Protein AF-A0AA39NDH4-F1 (afdb_monomer_lite)

Radius of gyration: 28.14 Å; chains: 1; bounding box: 55×48×100 Å

Structure (mmCIF, N/CA/C/O backbone):
data_AF-A0AA39NDH4-F1
#
_entry.id   AF-A0AA39NDH4-F1
#
loop_
_atom_site.group_PDB
_atom_site.id
_atom_site.type_symbol
_atom_site.label_atom_id
_atom_site.label_alt_id
_atom_site.label_comp_id
_atom_site.label_asym_id
_atom_site.label_entity_id
_atom_site.label_seq_id
_atom_site.pdbx_PDB_ins_code
_atom_site.Cartn_x
_atom_site.Cartn_y
_atom_site.Cartn_z
_atom_site.occupancy
_atom_site.B_iso_or_equiv
_atom_site.auth_seq_id
_atom_site.auth_comp_id
_atom_site.auth_asym_id
_atom_site.auth_atom_id
_atom_site.pdbx_PDB_model_num
ATOM 1 N N . MET A 1 1 ? -6.408 11.425 52.748 1.00 62.94 1 MET A N 1
ATOM 2 C CA . MET A 1 1 ? -7.292 10.245 52.575 1.00 62.94 1 MET A CA 1
ATOM 3 C C . MET A 1 1 ? -8.283 10.405 51.417 1.00 62.94 1 MET A C 1
ATOM 5 O O . MET A 1 1 ? -8.339 9.496 50.607 1.00 62.94 1 MET A O 1
ATOM 9 N N . TYR A 1 2 ? -8.981 11.539 51.251 1.00 78.12 2 TYR A N 1
ATOM 10 C CA . TYR A 1 2 ? -9.880 11.774 50.098 1.00 78.12 2 TYR A CA 1
ATOM 11 C C . TYR A 1 2 ? -9.163 11.814 48.730 1.00 78.12 2 TYR A C 1
ATOM 13 O O . TYR A 1 2 ? -9.626 11.217 47.764 1.00 78.12 2 TYR A O 1
ATOM 21 N N . GLU A 1 3 ? -7.986 12.445 48.656 1.00 81.81 3 GLU A N 1
ATOM 22 C CA . GLU A 1 3 ? -7.221 12.563 47.403 1.00 81.81 3 GLU A CA 1
ATOM 23 C C . GLU A 1 3 ? -6.760 11.219 46.822 1.00 81.81 3 GLU A C 1
ATOM 25 O O . GLU A 1 3 ? -6.758 11.049 45.605 1.00 81.81 3 GLU A O 1
ATOM 30 N N . ASN A 1 4 ? -6.400 10.250 47.671 1.00 81.06 4 ASN A N 1
ATOM 31 C CA . ASN A 1 4 ? -5.980 8.924 47.207 1.00 81.06 4 ASN A CA 1
ATOM 32 C C . ASN A 1 4 ? -7.157 8.150 46.604 1.00 81.06 4 ASN A C 1
ATOM 34 O O . ASN A 1 4 ? -7.006 7.568 45.538 1.00 81.06 4 ASN A O 1
ATOM 38 N N . TRP A 1 5 ? -8.344 8.234 47.210 1.00 79.19 5 TRP A N 1
ATOM 39 C CA . TRP A 1 5 ? -9.553 7.599 46.680 1.00 79.19 5 TRP A CA 1
ATOM 40 C C . TRP A 1 5 ? -9.973 8.172 45.316 1.00 79.19 5 TRP A C 1
ATOM 42 O O . TRP A 1 5 ? -10.345 7.424 44.413 1.00 79.19 5 TRP A O 1
ATOM 52 N N . VAL A 1 6 ? -9.864 9.495 45.128 1.00 85.06 6 VAL A N 1
ATOM 53 C CA . VAL A 1 6 ? -10.132 10.140 43.829 1.00 85.06 6 VAL A CA 1
ATOM 54 C C . VAL A 1 6 ? -9.125 9.681 42.768 1.00 85.06 6 VAL A C 1
ATOM 56 O O . VAL A 1 6 ? -9.526 9.362 41.649 1.00 85.06 6 VAL A O 1
ATOM 59 N N . LYS A 1 7 ? -7.832 9.600 43.115 1.00 86.44 7 LYS A N 1
ATOM 60 C CA . LYS A 1 7 ? -6.778 9.112 42.209 1.00 86.44 7 LYS A CA 1
ATOM 61 C C . LYS A 1 7 ? -6.975 7.642 41.834 1.00 86.44 7 LYS A C 1
ATOM 63 O O . LYS A 1 7 ? -6.879 7.309 40.657 1.00 86.44 7 LYS A O 1
ATOM 68 N N . GLU A 1 8 ? -7.303 6.785 42.797 1.00 84.50 8 GLU A N 1
ATOM 69 C CA . GLU A 1 8 ? -7.584 5.364 42.563 1.00 84.50 8 GLU A CA 1
ATOM 70 C C . GLU A 1 8 ? -8.807 5.168 41.662 1.00 84.50 8 GLU A C 1
ATOM 72 O O . GLU A 1 8 ? -8.734 4.434 40.678 1.00 84.50 8 GLU A O 1
ATOM 77 N N . LYS A 1 9 ? -9.913 5.883 41.916 1.00 87.50 9 LYS A N 1
ATOM 78 C CA . LYS A 1 9 ? -11.090 5.844 41.034 1.00 87.50 9 LYS A CA 1
ATOM 79 C C . LYS A 1 9 ? -10.790 6.337 39.621 1.00 87.50 9 LYS A C 1
ATOM 81 O O . LYS A 1 9 ? -11.281 5.745 38.661 1.00 87.50 9 LYS A O 1
ATOM 86 N N . ALA A 1 10 ? -10.009 7.407 39.479 1.00 85.94 10 ALA A N 1
ATOM 87 C CA . ALA A 1 10 ? -9.609 7.914 38.171 1.00 85.94 10 ALA A CA 1
ATOM 88 C C . ALA A 1 10 ? -8.737 6.896 37.418 1.00 85.94 10 ALA A C 1
ATOM 90 O O . ALA A 1 10 ? -8.979 6.649 36.239 1.00 85.94 10 ALA A O 1
ATOM 91 N N . ALA A 1 11 ? -7.785 6.256 38.103 1.00 87.56 11 ALA A N 1
ATOM 92 C CA . ALA A 1 11 ? -6.933 5.220 37.523 1.00 87.56 11 ALA A CA 1
ATOM 93 C C . ALA A 1 11 ? -7.743 3.998 37.065 1.00 87.56 11 ALA A C 1
ATOM 95 O O . ALA A 1 11 ? -7.580 3.550 35.931 1.00 87.56 11 ALA A O 1
ATOM 96 N N . LEU A 1 12 ? -8.675 3.515 37.897 1.00 88.44 12 LEU A N 1
ATOM 97 C CA . LEU A 1 12 ? -9.587 2.429 37.527 1.00 88.44 12 LEU A CA 1
ATOM 98 C C . LEU A 1 12 ? -10.412 2.791 36.291 1.00 88.44 12 LEU A C 1
ATOM 100 O O . LEU A 1 12 ? -10.512 1.997 35.361 1.00 88.44 12 LEU A O 1
ATOM 104 N N . ARG A 1 13 ? -10.944 4.018 36.230 1.00 86.19 13 ARG A N 1
ATOM 105 C CA . ARG A 1 13 ? -11.738 4.464 35.082 1.00 86.19 13 ARG A CA 1
ATOM 106 C C . ARG A 1 13 ? -10.919 4.550 33.796 1.00 86.19 13 ARG A C 1
ATOM 108 O O . ARG A 1 13 ? -11.420 4.206 32.729 1.00 86.19 13 ARG A O 1
ATOM 115 N N . VAL A 1 14 ? -9.675 5.016 33.882 1.00 87.12 14 VAL A N 1
ATOM 116 C CA . VAL A 1 14 ? -8.750 5.042 32.740 1.00 87.12 14 VAL A CA 1
ATOM 117 C C . VAL A 1 14 ? -8.465 3.623 32.252 1.00 87.12 14 VAL A C 1
ATOM 119 O O . VAL A 1 14 ? -8.514 3.387 31.046 1.00 87.12 14 VAL A O 1
ATOM 122 N N . GLN A 1 15 ? -8.244 2.680 33.171 1.00 88.44 15 GLN A N 1
ATOM 123 C CA . GLN A 1 15 ? -8.014 1.281 32.824 1.00 88.44 15 GLN A CA 1
ATOM 124 C C . GLN A 1 15 ? -9.243 0.652 32.153 1.00 88.44 15 GLN A C 1
ATOM 126 O O . GLN A 1 15 ? -9.113 0.086 31.075 1.00 88.44 15 GLN A O 1
ATOM 131 N N . GLU A 1 16 ? -10.446 0.839 32.703 1.00 88.50 16 GLU A N 1
ATOM 132 C CA . GLU A 1 16 ? -11.694 0.348 32.094 1.00 88.50 16 GLU A CA 1
ATOM 133 C C . GLU A 1 16 ? -11.890 0.864 30.661 1.00 88.50 16 GLU A C 1
ATOM 135 O O . GLU A 1 16 ? -12.309 0.125 29.764 1.00 88.50 16 GLU A O 1
ATOM 140 N N . LEU A 1 17 ? -11.603 2.150 30.431 1.00 86.75 17 LEU A N 1
ATOM 141 C CA . LEU A 1 17 ? -11.703 2.757 29.106 1.00 86.75 17 LEU A CA 1
ATOM 142 C C . LEU A 1 17 ? -10.658 2.185 28.146 1.00 86.75 17 LEU A C 1
ATOM 144 O O . LEU A 1 17 ? -10.975 1.971 26.975 1.00 86.75 17 LEU A O 1
ATOM 148 N N . LYS A 1 18 ? -9.441 1.927 28.633 1.00 88.00 18 LYS A N 1
ATOM 149 C CA . LYS A 1 18 ? -8.373 1.305 27.851 1.00 88.00 18 LYS A CA 1
ATOM 150 C C . LYS A 1 18 ? -8.746 -0.124 27.456 1.00 88.00 18 LYS A C 1
ATOM 152 O O . LYS A 1 18 ? -8.768 -0.420 26.267 1.00 88.00 18 LYS A O 1
ATOM 157 N N . ASP A 1 19 ? -9.171 -0.945 28.411 1.00 89.81 19 ASP A N 1
ATOM 158 C CA . ASP A 1 19 ? -9.598 -2.326 28.165 1.00 89.81 19 ASP A CA 1
ATOM 159 C C . ASP A 1 19 ? -10.765 -2.382 27.164 1.00 89.81 19 ASP A C 1
ATOM 161 O O . ASP A 1 19 ? -10.824 -3.244 26.287 1.00 89.81 19 ASP A O 1
ATOM 165 N N . THR A 1 20 ? -11.706 -1.436 27.266 1.00 90.12 20 THR A N 1
ATOM 166 C CA . THR A 1 20 ? -12.840 -1.337 26.334 1.00 90.12 20 THR A CA 1
ATOM 167 C C . THR A 1 20 ? -12.378 -0.992 24.917 1.00 90.12 20 THR A C 1
ATOM 169 O O . THR A 1 20 ? -12.907 -1.540 23.948 1.00 90.12 20 THR A O 1
ATOM 172 N N . ARG A 1 21 ? -11.390 -0.101 24.776 1.00 89.88 21 ARG A N 1
ATOM 173 C CA . ARG A 1 21 ? -10.802 0.257 23.476 1.00 89.88 21 ARG A CA 1
ATOM 174 C C . ARG A 1 21 ? -10.034 -0.905 22.862 1.00 89.88 21 ARG A C 1
ATOM 176 O O . ARG A 1 21 ? -10.229 -1.175 21.684 1.00 89.88 21 ARG A O 1
ATOM 183 N N . GLU A 1 22 ? -9.232 -1.614 23.651 1.00 91.44 22 GLU A N 1
ATOM 184 C CA . GLU A 1 22 ? -8.475 -2.783 23.188 1.00 91.44 22 GLU A CA 1
ATOM 185 C C . GLU A 1 22 ? -9.416 -3.887 22.692 1.00 91.44 22 GLU A C 1
ATOM 187 O O . GLU A 1 22 ? -9.301 -4.330 21.552 1.00 91.44 22 GLU A O 1
ATOM 192 N N . LYS A 1 23 ? -10.447 -4.237 23.474 1.00 93.69 23 LYS A N 1
ATOM 193 C CA . LYS A 1 23 ? -11.462 -5.221 23.055 1.00 93.69 23 LYS A CA 1
ATOM 194 C C . LYS A 1 23 ? -12.173 -4.812 21.768 1.00 93.69 23 LYS A C 1
ATOM 196 O O . LYS A 1 23 ? -12.429 -5.651 20.904 1.00 93.69 23 LYS A O 1
ATOM 201 N N . ARG A 1 24 ? -12.508 -3.525 21.632 1.00 94.69 24 ARG A N 1
ATOM 202 C CA . ARG A 1 24 ? -13.127 -2.995 20.413 1.00 94.69 24 ARG A CA 1
ATOM 203 C C . ARG A 1 24 ? -12.180 -3.111 19.222 1.00 94.69 24 ARG A C 1
ATOM 205 O O . ARG A 1 24 ? -12.612 -3.581 18.173 1.00 94.69 24 ARG A O 1
ATOM 212 N N . ARG A 1 25 ? -10.926 -2.683 19.375 1.00 95.12 25 ARG A N 1
ATOM 213 C CA . ARG A 1 25 ? -9.884 -2.769 18.344 1.00 95.12 25 ARG A CA 1
ATOM 214 C C . ARG A 1 25 ? -9.745 -4.205 17.855 1.00 95.12 25 ARG A C 1
ATOM 216 O O . ARG A 1 25 ? -9.872 -4.435 16.659 1.00 95.12 25 ARG A O 1
ATOM 223 N N . ASP A 1 26 ? -9.583 -5.157 18.766 1.00 95.19 26 ASP A N 1
ATOM 224 C CA . ASP A 1 26 ? -9.369 -6.565 18.422 1.00 95.19 26 ASP A CA 1
ATOM 225 C C . ASP A 1 26 ? -10.582 -7.164 17.696 1.00 95.19 26 ASP A C 1
ATOM 227 O O . ASP A 1 26 ? -10.436 -7.897 16.717 1.00 95.19 26 ASP A O 1
ATOM 231 N N . ALA A 1 27 ? -11.797 -6.794 18.113 1.00 96.31 27 ALA A N 1
ATOM 232 C CA . ALA A 1 27 ? -13.019 -7.200 17.426 1.00 96.31 27 ALA A CA 1
ATOM 233 C C . ALA A 1 27 ? -13.116 -6.615 16.005 1.00 96.31 27 ALA A C 1
ATOM 235 O O . ALA A 1 27 ? -13.556 -7.309 15.087 1.00 96.31 27 ALA A O 1
ATOM 236 N N . ILE A 1 28 ? -12.702 -5.357 15.810 1.00 97.31 28 ILE A N 1
ATOM 237 C CA . ILE A 1 28 ? -12.661 -4.721 14.486 1.00 97.31 28 ILE A CA 1
ATOM 238 C C . ILE A 1 28 ? -11.601 -5.385 13.603 1.00 97.31 28 ILE A C 1
ATOM 240 O O . ILE A 1 28 ? -11.912 -5.704 12.456 1.00 97.31 28 ILE A O 1
ATOM 244 N N . ILE A 1 29 ? -10.390 -5.616 14.127 1.00 96.88 29 ILE A N 1
ATOM 245 C CA . ILE A 1 29 ? -9.304 -6.300 13.409 1.00 96.88 29 ILE A CA 1
ATOM 246 C C . ILE A 1 29 ? -9.822 -7.634 12.891 1.00 96.88 29 ILE A C 1
ATOM 248 O O . ILE A 1 29 ? -9.857 -7.829 11.683 1.00 96.88 29 ILE A O 1
ATOM 252 N N . LYS A 1 30 ? -10.367 -8.482 13.769 1.00 97.12 30 LYS A N 1
ATOM 253 C CA . LYS A 1 30 ? -10.901 -9.788 13.374 1.00 97.12 30 LYS A CA 1
ATOM 254 C C . LYS A 1 30 ? -11.930 -9.692 12.242 1.00 97.12 30 LYS A C 1
ATOM 256 O O . LYS A 1 30 ? -11.854 -10.436 11.273 1.00 97.12 30 LYS A O 1
ATOM 261 N N . LYS A 1 31 ? -12.875 -8.748 12.326 1.00 97.75 31 LYS A N 1
ATOM 262 C CA . LYS A 1 31 ? -13.887 -8.550 11.273 1.00 97.75 31 LYS A CA 1
ATOM 263 C C . LYS A 1 31 ? -13.278 -8.101 9.939 1.00 97.75 31 LYS A C 1
ATOM 265 O O . LYS A 1 31 ? -13.815 -8.452 8.895 1.00 97.75 31 LYS A O 1
ATOM 270 N N . LEU A 1 32 ? -12.215 -7.299 9.957 1.00 97.56 32 LEU A N 1
ATOM 271 C CA . LEU A 1 32 ? -11.510 -6.863 8.748 1.00 97.56 32 LEU A CA 1
ATOM 272 C C . LEU A 1 32 ? -10.610 -7.970 8.179 1.00 97.56 32 LEU A C 1
ATOM 274 O O . LEU A 1 32 ? -10.523 -8.113 6.962 1.00 97.56 32 LEU A O 1
ATOM 278 N N . GLU A 1 33 ? -10.002 -8.793 9.030 1.00 96.69 33 GLU A N 1
ATOM 279 C CA . GLU A 1 33 ? -9.264 -9.990 8.620 1.00 96.69 33 GLU A CA 1
ATOM 280 C C . GLU A 1 33 ? -10.192 -11.023 7.964 1.00 96.69 33 GLU A C 1
ATOM 282 O O . GLU A 1 33 ? -9.872 -11.553 6.901 1.00 96.69 33 GLU A O 1
ATOM 287 N N . ASP A 1 34 ? -11.387 -11.242 8.520 1.00 97.31 34 ASP A N 1
ATOM 288 C CA . ASP A 1 34 ? -12.419 -12.092 7.909 1.00 97.31 34 ASP A CA 1
ATOM 289 C C . ASP A 1 34 ? -12.837 -11.585 6.508 1.00 97.31 34 ASP A C 1
ATOM 291 O O . ASP A 1 34 ? -13.332 -12.351 5.681 1.00 97.31 34 ASP A O 1
ATOM 295 N N . LEU A 1 35 ? -12.634 -10.291 6.226 1.00 96.69 35 LEU A N 1
ATOM 296 C CA . LEU A 1 35 ? -12.876 -9.658 4.925 1.00 96.69 35 LEU A CA 1
ATOM 297 C C . LEU A 1 35 ? -11.634 -9.617 4.013 1.00 96.69 35 LEU A C 1
ATOM 299 O O . LEU A 1 35 ? -11.749 -9.166 2.874 1.00 96.69 35 LEU A O 1
ATOM 303 N N . GLY A 1 36 ? -10.471 -10.088 4.473 1.00 96.19 36 GLY A N 1
ATOM 304 C CA . GLY A 1 36 ? -9.241 -10.147 3.677 1.00 96.19 36 GLY A CA 1
ATOM 305 C C . GLY A 1 36 ? -8.347 -8.901 3.747 1.00 96.19 36 GLY A C 1
ATOM 306 O O . GLY A 1 36 ? -7.583 -8.669 2.811 1.00 96.19 36 GLY A O 1
ATOM 307 N N . TYR A 1 37 ? -8.448 -8.084 4.804 1.00 96.25 37 TYR A N 1
ATOM 308 C CA . TYR A 1 37 ? -7.666 -6.844 4.968 1.00 96.25 37 TYR A CA 1
ATOM 309 C C . TYR A 1 37 ? -6.453 -6.951 5.912 1.00 96.25 37 TYR A C 1
ATOM 311 O O . TYR A 1 37 ? -5.925 -5.943 6.381 1.00 96.25 37 TYR A O 1
ATOM 319 N N . GLN A 1 38 ? -5.982 -8.167 6.194 1.00 94.38 38 GLN A N 1
ATOM 320 C CA . GLN A 1 38 ? -4.822 -8.458 7.048 1.00 94.38 38 GLN A CA 1
ATOM 321 C C . GLN A 1 38 ? -3.595 -7.629 6.635 1.00 94.38 38 GLN A C 1
ATOM 323 O O . GLN A 1 38 ? -2.908 -7.040 7.471 1.00 94.38 38 GLN A O 1
ATOM 328 N N . HIS A 1 39 ? -3.320 -7.585 5.329 1.00 91.75 39 HIS A N 1
ATOM 329 C CA . HIS A 1 39 ? -2.149 -6.908 4.787 1.00 91.75 39 HIS A CA 1
ATOM 330 C C . HIS A 1 39 ? -2.254 -5.385 4.952 1.00 91.75 39 HIS A C 1
ATOM 332 O O . HIS A 1 39 ? -1.289 -4.739 5.354 1.00 91.75 39 HIS A O 1
ATOM 338 N N . GLU A 1 40 ? -3.429 -4.804 4.700 1.00 94.31 40 GLU A N 1
ATOM 339 C CA . GLU A 1 40 ? -3.675 -3.375 4.897 1.00 94.31 40 GLU A CA 1
ATOM 340 C C . GLU A 1 40 ? -3.537 -2.971 6.369 1.00 94.31 40 GLU A C 1
ATOM 342 O O . GLU A 1 40 ? -2.877 -1.974 6.659 1.00 94.31 40 GLU A O 1
ATOM 347 N N . ILE A 1 41 ? -4.060 -3.776 7.301 1.00 94.50 41 ILE A N 1
ATOM 348 C CA . ILE A 1 41 ? -3.907 -3.547 8.749 1.00 94.50 41 ILE A CA 1
ATOM 349 C C . ILE A 1 41 ? -2.425 -3.561 9.136 1.00 94.50 41 ILE A C 1
ATOM 351 O O . ILE A 1 41 ? -1.939 -2.632 9.784 1.00 94.50 41 ILE A O 1
ATOM 355 N N . SER A 1 42 ? -1.680 -4.580 8.690 1.00 92.31 42 SER A N 1
ATOM 356 C CA . SER A 1 42 ? -0.240 -4.669 8.946 1.00 92.31 42 SER A CA 1
ATOM 357 C C . SER A 1 42 ? 0.531 -3.489 8.349 1.00 92.31 42 SER A C 1
ATOM 359 O O . SER A 1 42 ? 1.539 -3.075 8.919 1.00 92.31 42 SER A O 1
ATOM 361 N N . ARG A 1 43 ? 0.089 -2.963 7.201 1.00 89.69 43 ARG A N 1
ATOM 362 C CA . ARG A 1 43 ? 0.735 -1.847 6.502 1.00 89.69 43 ARG A CA 1
ATOM 363 C C . ARG A 1 43 ? 0.482 -0.504 7.179 1.00 89.69 43 ARG A C 1
ATOM 365 O O . ARG A 1 43 ? 1.403 0.307 7.232 1.00 89.69 43 ARG A O 1
ATOM 372 N N . ILE A 1 44 ? -0.739 -0.269 7.660 1.00 93.19 44 ILE A N 1
ATOM 373 C CA . ILE A 1 44 ? -1.104 0.932 8.428 1.00 93.19 44 ILE A CA 1
ATOM 374 C C . ILE A 1 44 ? -0.313 0.972 9.738 1.00 93.19 44 ILE A C 1
ATOM 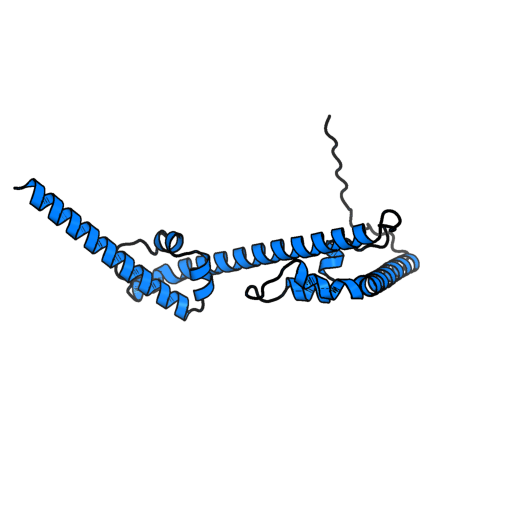376 O O . ILE A 1 44 ? 0.153 2.032 10.148 1.00 93.19 44 ILE A O 1
ATOM 380 N N . GLY A 1 45 ? -0.114 -0.192 10.357 1.00 92.69 45 GLY A N 1
ATOM 381 C CA . GLY A 1 45 ? 0.563 -0.309 11.640 1.00 92.69 45 GLY A CA 1
ATOM 382 C C . GLY A 1 45 ? -0.385 -0.064 12.812 1.00 92.69 45 GLY A C 1
ATOM 383 O O . GLY A 1 45 ? -1.395 0.633 12.704 1.00 92.69 45 GLY A O 1
ATOM 384 N N . VAL A 1 46 ? -0.045 -0.671 13.949 1.00 89.69 46 VAL A N 1
ATOM 385 C CA . VAL A 1 46 ? -0.913 -0.724 15.134 1.00 89.69 46 VAL A CA 1
ATOM 386 C C . VAL A 1 46 ? -1.230 0.678 15.662 1.00 89.69 46 VAL A C 1
ATOM 388 O O . VAL A 1 46 ? -2.398 0.986 15.873 1.00 89.69 46 VAL A O 1
ATOM 391 N N . ASP A 1 47 ? -0.228 1.553 15.772 1.00 90.06 47 ASP A N 1
ATOM 392 C CA . ASP A 1 47 ? -0.390 2.896 16.350 1.00 90.06 47 ASP A CA 1
ATOM 393 C C . ASP A 1 47 ? -1.390 3.765 15.566 1.00 90.06 47 ASP A C 1
ATOM 395 O O . ASP A 1 47 ? -2.270 4.404 16.143 1.00 90.06 47 ASP A O 1
ATOM 399 N N . ILE A 1 48 ? -1.293 3.769 14.231 1.00 93.62 48 ILE A N 1
ATOM 400 C CA . ILE A 1 48 ? -2.194 4.552 13.369 1.00 93.62 48 ILE A CA 1
ATOM 401 C C . ILE A 1 48 ? -3.595 3.934 13.376 1.00 93.62 48 ILE A C 1
ATOM 403 O O . ILE A 1 48 ? -4.597 4.653 13.391 1.00 93.62 48 ILE A O 1
ATOM 407 N N . PHE A 1 49 ? -3.674 2.602 13.386 1.00 94.75 49 PHE A N 1
ATOM 408 C CA . PHE A 1 49 ? -4.943 1.888 13.418 1.00 94.75 49 PHE A CA 1
ATOM 409 C C . PHE A 1 49 ? -5.729 2.142 14.704 1.00 94.75 49 PHE A C 1
ATOM 411 O O . PHE A 1 49 ? -6.936 2.387 14.658 1.00 94.75 49 PHE A O 1
ATOM 418 N N . GLU A 1 50 ? -5.046 2.137 15.845 1.00 92.88 50 GLU A N 1
ATOM 419 C CA . GLU A 1 50 ? -5.639 2.418 17.150 1.00 92.88 50 GLU A CA 1
ATOM 420 C C . GLU A 1 50 ? -6.206 3.827 17.255 1.00 92.88 50 GLU A C 1
ATOM 422 O O . GLU A 1 50 ? -7.268 4.015 17.849 1.00 92.88 50 GLU A O 1
ATOM 427 N N . GLU A 1 51 ? -5.546 4.803 16.636 1.00 93.56 51 GLU A N 1
ATOM 428 C CA . GLU A 1 51 ? -5.956 6.204 16.686 1.00 93.56 51 GLU A CA 1
ATOM 429 C C . GLU A 1 51 ? -7.098 6.568 15.724 1.00 93.56 51 GLU A C 1
ATOM 431 O O . GLU A 1 51 ? -7.647 7.679 15.810 1.00 93.56 51 GLU A O 1
ATOM 436 N N . HIS A 1 52 ? -7.519 5.641 14.857 1.00 95.12 52 HIS A N 1
ATOM 437 C CA . HIS A 1 52 ? -8.637 5.853 13.941 1.00 95.12 52 HIS A CA 1
ATOM 438 C C . HIS A 1 52 ? -9.938 6.149 14.709 1.00 95.12 52 HIS A C 1
ATOM 440 O O . HIS A 1 52 ? -10.296 5.465 15.673 1.00 95.12 52 HIS A O 1
ATOM 446 N N . GLU A 1 53 ? -10.704 7.153 14.269 1.00 94.31 53 GLU A N 1
ATOM 447 C CA . GLU A 1 53 ? -11.855 7.686 15.016 1.00 94.31 53 GLU A CA 1
ATOM 448 C C . GLU A 1 53 ? -12.961 6.664 15.295 1.00 94.31 53 GLU A C 1
ATOM 450 O O . GLU A 1 53 ? -13.661 6.756 16.305 1.00 94.31 53 GLU A O 1
ATOM 455 N N . LEU A 1 54 ? -13.129 5.678 14.415 1.00 94.06 54 LEU A N 1
ATOM 456 C CA . LEU A 1 54 ? -14.085 4.580 14.591 1.00 94.06 54 LEU A CA 1
ATOM 457 C C . LEU A 1 54 ? -13.576 3.458 15.513 1.00 94.06 54 LEU A C 1
ATOM 459 O O . LEU A 1 54 ? -14.389 2.709 16.078 1.00 94.06 54 LEU A O 1
ATOM 463 N N . VAL A 1 55 ? -12.254 3.362 15.679 1.00 94.06 55 VAL A N 1
ATOM 464 C CA . VAL A 1 55 ? -11.556 2.328 16.454 1.00 94.06 55 VAL A CA 1
ATOM 465 C C . VAL A 1 55 ? -11.363 2.779 17.901 1.00 94.06 55 VAL A C 1
ATOM 467 O O . VAL A 1 55 ? -11.752 2.050 18.807 1.00 94.06 55 VAL A O 1
ATOM 470 N N . LYS A 1 56 ? -10.910 4.015 18.152 1.00 92.44 56 LYS A N 1
ATOM 471 C CA . LYS A 1 56 ? -10.645 4.523 19.518 1.00 92.44 56 LYS A CA 1
ATOM 472 C C . LYS A 1 56 ? -11.872 4.823 20.384 1.00 92.44 56 LYS A C 1
ATOM 474 O O . LYS A 1 56 ? -11.737 5.252 21.539 1.00 92.44 56 LYS A O 1
ATOM 479 N N . ARG A 1 57 ? -13.089 4.648 19.856 1.00 89.62 57 ARG A N 1
ATOM 480 C CA . ARG A 1 57 ? -14.333 4.889 20.610 1.00 89.62 57 ARG A CA 1
ATOM 481 C C . ARG A 1 57 ? -14.433 3.896 21.775 1.00 89.62 57 ARG A C 1
ATOM 483 O O . ARG A 1 57 ? -14.416 2.695 21.531 1.00 89.62 57 ARG A O 1
ATOM 490 N N . PRO A 1 58 ? -14.586 4.352 23.031 1.00 84.38 58 PRO A N 1
ATOM 491 C CA . PRO A 1 58 ? -14.697 3.465 24.188 1.00 84.38 58 PRO A CA 1
ATOM 492 C C . PRO A 1 58 ? -16.120 2.891 24.295 1.00 84.38 58 PRO A C 1
ATOM 494 O O . PRO A 1 58 ? -16.893 3.261 25.175 1.00 84.38 58 PRO A O 1
ATOM 497 N N . ALA A 1 59 ? -16.488 2.027 23.351 1.00 88.00 59 ALA A N 1
ATOM 498 C CA . ALA A 1 59 ? -17.777 1.347 23.308 1.00 88.00 59 ALA A CA 1
ATOM 499 C C . ALA A 1 59 ? -17.629 -0.047 22.695 1.00 88.00 59 ALA A C 1
ATOM 501 O O . ALA A 1 59 ? -16.894 -0.236 21.723 1.00 88.00 59 ALA A O 1
ATOM 502 N N . GLU A 1 60 ? -18.376 -1.011 23.218 1.00 90.00 60 GLU A N 1
ATOM 503 C CA . GLU A 1 60 ? -18.371 -2.374 22.696 1.00 90.00 60 GLU A CA 1
ATOM 504 C C . GLU A 1 60 ? -18.778 -2.424 21.211 1.00 90.00 60 GLU A C 1
ATOM 506 O O . GLU A 1 60 ? -19.623 -1.654 20.727 1.00 90.00 60 GLU A O 1
ATOM 511 N N . LEU A 1 61 ? -18.140 -3.324 20.461 1.00 94.62 61 LEU A N 1
ATOM 512 C CA . LEU A 1 61 ? -18.508 -3.596 19.079 1.00 94.62 61 LEU A CA 1
ATOM 513 C C . LEU A 1 61 ? -19.631 -4.640 19.053 1.00 94.62 61 LEU A C 1
ATOM 515 O O . LEU A 1 61 ? -19.401 -5.816 19.305 1.00 94.62 61 LEU A O 1
ATOM 519 N N . THR A 1 62 ? -20.842 -4.203 18.725 1.00 94.88 62 THR A N 1
ATOM 520 C CA . THR A 1 62 ? -22.012 -5.064 18.517 1.00 94.88 62 THR A CA 1
ATOM 521 C C . THR A 1 62 ? -22.253 -5.228 17.020 1.00 94.88 62 THR A C 1
ATOM 523 O O . THR A 1 62 ? -21.782 -4.410 16.231 1.00 94.88 62 THR A O 1
ATOM 526 N N . ASP A 1 63 ? -23.039 -6.217 16.591 1.00 94.62 63 ASP A N 1
ATOM 527 C CA . ASP A 1 63 ? -23.328 -6.398 15.157 1.00 94.62 63 ASP A CA 1
ATOM 528 C C . ASP A 1 63 ? -24.002 -5.170 14.525 1.00 94.62 63 ASP A C 1
ATOM 530 O O . ASP A 1 63 ? -23.721 -4.803 13.379 1.00 94.62 63 ASP A O 1
ATOM 534 N N . ARG A 1 64 ? -24.842 -4.467 15.297 1.00 95.00 64 ARG A N 1
ATOM 535 C CA . ARG A 1 64 ? -25.451 -3.204 14.868 1.00 95.00 64 ARG A CA 1
ATOM 536 C C . ARG A 1 64 ? -24.408 -2.096 14.726 1.00 95.00 64 ARG A C 1
ATOM 538 O O . ARG A 1 64 ? -24.414 -1.395 13.718 1.00 95.00 64 ARG A O 1
ATOM 545 N N . SER A 1 65 ? -23.526 -1.915 15.715 1.00 94.38 65 SER A N 1
ATOM 546 C CA . SER A 1 65 ? -22.511 -0.855 15.642 1.00 94.38 65 SER A CA 1
ATOM 547 C C . SER A 1 65 ? -21.442 -1.157 14.593 1.00 94.38 65 SER A C 1
ATOM 549 O O . SER A 1 65 ? -20.996 -0.232 13.921 1.00 94.38 65 SER A O 1
ATOM 551 N N . TRP A 1 66 ? -21.116 -2.433 14.371 1.00 96.81 66 TRP A N 1
ATOM 552 C CA . TRP A 1 66 ? -20.302 -2.898 13.250 1.00 96.81 66 TRP A CA 1
ATOM 553 C C . TRP A 1 66 ? -20.934 -2.531 11.907 1.00 96.81 66 TRP A C 1
ATOM 555 O O . TRP A 1 66 ? -20.277 -1.911 11.077 1.00 96.81 66 TRP A O 1
ATOM 565 N N . SER A 1 67 ? -22.219 -2.838 11.709 1.00 96.50 67 SER A N 1
ATOM 566 C CA . SER A 1 67 ? -22.922 -2.539 10.452 1.00 96.50 67 SER A CA 1
ATOM 567 C C . SER A 1 67 ? -22.882 -1.050 10.093 1.00 96.50 67 SER A C 1
ATOM 569 O O . SER A 1 67 ? -22.750 -0.711 8.921 1.00 96.50 67 SER A O 1
ATOM 571 N N . ASN A 1 68 ? -22.920 -0.169 11.097 1.00 95.94 68 ASN A N 1
ATOM 572 C CA . ASN A 1 68 ? -22.854 1.280 10.897 1.00 95.94 68 ASN A CA 1
ATOM 573 C C . ASN A 1 68 ? -21.459 1.784 10.493 1.00 95.94 68 ASN A C 1
ATOM 575 O O . ASN A 1 68 ? -21.369 2.761 9.761 1.00 95.94 68 ASN A O 1
ATOM 579 N N . ILE A 1 69 ? -20.383 1.163 10.989 1.00 96.12 69 ILE A N 1
ATOM 580 C CA . ILE A 1 69 ? -19.001 1.629 10.755 1.00 96.12 69 ILE A CA 1
ATOM 581 C C . ILE A 1 69 ? -18.284 0.861 9.639 1.00 96.12 69 ILE A C 1
ATOM 583 O O . ILE A 1 69 ? -17.245 1.302 9.154 1.00 96.12 69 ILE A O 1
ATOM 587 N N . ARG A 1 70 ? -18.813 -0.305 9.241 1.00 96.62 70 ARG A N 1
ATOM 588 C CA . ARG A 1 70 ? -18.175 -1.219 8.287 1.00 96.62 70 ARG A CA 1
ATOM 589 C C . ARG A 1 70 ? -17.834 -0.534 6.968 1.00 96.62 70 ARG A C 1
ATOM 591 O O . ARG A 1 70 ? -16.747 -0.758 6.457 1.00 96.62 70 ARG A O 1
ATOM 598 N N . GLY A 1 71 ? -18.754 0.259 6.416 1.00 97.62 71 GLY A N 1
ATOM 599 C CA . GLY A 1 71 ? -18.556 0.908 5.115 1.00 97.62 71 GLY A CA 1
ATOM 600 C C . GLY A 1 71 ? -17.343 1.838 5.107 1.00 97.62 71 GLY A C 1
ATOM 601 O O . GLY A 1 71 ? -16.496 1.726 4.230 1.00 97.62 71 GLY A O 1
ATOM 602 N N . GLU A 1 72 ? -17.227 2.683 6.129 1.00 97.44 72 GLU A N 1
ATOM 603 C CA . GLU A 1 72 ? -16.125 3.638 6.275 1.00 97.44 72 GLU A CA 1
ATOM 604 C C . GLU A 1 72 ? -14.785 2.929 6.515 1.00 97.44 72 GLU A C 1
ATOM 606 O O . GLU A 1 72 ? -13.792 3.254 5.871 1.00 97.44 72 GLU A O 1
ATOM 611 N N . LEU A 1 73 ? -14.756 1.893 7.363 1.00 97.06 73 LEU A N 1
ATOM 612 C CA . LEU A 1 73 ? -13.533 1.111 7.578 1.00 97.06 73 LEU A CA 1
ATOM 613 C C . LEU A 1 73 ? -13.091 0.363 6.316 1.00 97.06 73 LEU A C 1
ATOM 615 O O . LEU A 1 73 ? -11.905 0.343 6.008 1.00 97.06 73 LEU A O 1
ATOM 619 N N . VAL A 1 74 ? -14.026 -0.233 5.571 1.00 97.81 74 VAL A N 1
ATOM 620 C CA . VAL A 1 74 ? -13.721 -0.904 4.298 1.00 97.81 74 VAL A CA 1
ATOM 621 C C . VAL A 1 74 ? -13.199 0.096 3.269 1.00 97.81 74 VAL A C 1
ATOM 623 O O . VAL A 1 74 ? -12.206 -0.186 2.605 1.00 97.81 74 VAL A O 1
ATOM 626 N N . GLN A 1 75 ? -13.815 1.276 3.167 1.00 97.44 75 GLN A N 1
ATOM 627 C CA . GLN A 1 75 ? -13.327 2.341 2.296 1.00 97.44 75 GLN A CA 1
ATOM 628 C C . GLN A 1 75 ? -11.889 2.732 2.657 1.00 97.44 75 GLN A C 1
ATOM 630 O O . GLN A 1 75 ? -11.031 2.779 1.779 1.00 97.44 75 GLN A O 1
ATOM 635 N N . TRP A 1 76 ? -11.606 2.931 3.943 1.00 96.56 76 TRP A N 1
ATOM 636 C CA . TRP A 1 76 ? -10.265 3.267 4.408 1.00 96.56 76 TRP A CA 1
ATOM 637 C C . TRP A 1 76 ? -9.229 2.169 4.093 1.00 96.56 76 TRP A C 1
ATOM 639 O O . TRP A 1 76 ? -8.097 2.466 3.691 1.00 96.56 76 TRP A O 1
ATOM 649 N N . MET A 1 77 ? -9.610 0.889 4.196 1.00 96.88 77 MET A N 1
ATOM 650 C CA . MET A 1 77 ? -8.744 -0.219 3.776 1.00 96.88 77 MET A CA 1
ATOM 651 C C . MET A 1 77 ? -8.482 -0.202 2.263 1.00 96.88 77 MET A C 1
ATOM 653 O O . MET A 1 77 ? -7.343 -0.383 1.832 1.00 96.88 77 MET A O 1
ATOM 657 N N . GLU A 1 78 ? -9.497 0.052 1.434 1.00 96.50 78 GLU A N 1
ATOM 658 C CA . GLU A 1 78 ? -9.321 0.139 -0.022 1.00 96.50 78 GLU A CA 1
ATOM 659 C C . GLU A 1 78 ? -8.456 1.335 -0.438 1.00 96.50 78 GLU A C 1
ATOM 661 O O . GLU A 1 78 ? -7.607 1.202 -1.322 1.00 96.50 78 GLU A O 1
ATOM 666 N N . GLU A 1 79 ? -8.601 2.481 0.226 1.00 94.56 79 GLU A N 1
ATOM 667 C CA . GLU A 1 79 ? -7.739 3.651 0.026 1.00 94.56 79 GLU A CA 1
ATOM 668 C C . GLU A 1 79 ? -6.280 3.326 0.373 1.00 94.56 79 GLU A C 1
ATOM 670 O O . GLU A 1 79 ? -5.366 3.613 -0.407 1.00 94.56 79 GLU A O 1
ATOM 675 N N . THR A 1 80 ? -6.056 2.635 1.494 1.00 92.94 80 THR A N 1
ATOM 676 C CA . THR A 1 80 ? -4.732 2.138 1.900 1.00 92.94 80 THR A CA 1
ATOM 677 C C . THR A 1 80 ? -4.147 1.188 0.851 1.00 92.94 80 THR A C 1
ATOM 679 O O . THR A 1 80 ? -2.976 1.309 0.463 1.00 92.94 80 THR A O 1
ATOM 682 N N . ARG A 1 81 ? -4.961 0.261 0.337 1.00 92.00 81 ARG A N 1
ATOM 683 C CA . ARG A 1 81 ? -4.568 -0.691 -0.706 1.00 92.00 81 ARG A CA 1
ATOM 684 C C . ARG A 1 81 ? -4.226 0.013 -2.020 1.00 92.00 81 ARG A C 1
ATOM 686 O O . ARG A 1 81 ? -3.247 -0.350 -2.675 1.00 92.00 81 ARG A O 1
ATOM 693 N N . ALA A 1 82 ? -5.015 1.004 -2.425 1.00 90.62 82 ALA A N 1
ATOM 694 C CA . ALA A 1 82 ? -4.786 1.792 -3.634 1.00 90.62 82 ALA A CA 1
ATOM 695 C C . ALA A 1 82 ? -3.509 2.637 -3.524 1.00 90.62 82 ALA A C 1
ATOM 697 O O . ALA A 1 82 ? -2.668 2.592 -4.421 1.00 90.62 82 ALA A O 1
ATOM 698 N N . SER A 1 83 ? -3.321 3.326 -2.395 1.00 90.44 83 SER A N 1
ATOM 699 C CA . SER A 1 83 ? -2.110 4.097 -2.097 1.00 90.44 83 SER A CA 1
ATOM 700 C C . SER A 1 83 ? -0.860 3.214 -2.132 1.00 90.44 83 SER A C 1
ATOM 702 O O . SER A 1 83 ? 0.126 3.543 -2.792 1.00 90.44 83 SER A O 1
ATOM 704 N N . THR A 1 84 ? -0.930 2.027 -1.522 1.00 88.44 84 THR A N 1
ATOM 705 C CA . THR A 1 84 ? 0.170 1.053 -1.553 1.00 88.44 84 THR A CA 1
ATOM 706 C C . THR A 1 84 ? 0.482 0.604 -2.978 1.00 88.44 84 THR A C 1
ATOM 708 O O . THR A 1 84 ? 1.644 0.615 -3.375 1.00 88.44 84 THR A O 1
ATOM 711 N N . ARG A 1 85 ? -0.537 0.263 -3.781 1.00 88.50 85 ARG A N 1
ATOM 712 C CA . ARG A 1 85 ? -0.351 -0.105 -5.195 1.00 88.50 85 ARG A CA 1
ATOM 713 C C . ARG A 1 85 ? 0.319 1.016 -5.992 1.00 88.50 85 ARG A C 1
ATOM 715 O O . ARG A 1 85 ? 1.278 0.749 -6.711 1.00 88.50 85 ARG A O 1
ATOM 722 N N . ALA A 1 86 ? -0.133 2.257 -5.828 1.00 90.31 86 ALA A N 1
ATOM 723 C CA . ALA A 1 86 ? 0.451 3.412 -6.504 1.00 90.31 86 ALA A CA 1
ATOM 724 C C . ALA A 1 86 ? 1.916 3.639 -6.098 1.00 90.31 86 ALA A C 1
ATOM 726 O O . ALA A 1 86 ? 2.771 3.841 -6.959 1.00 90.31 86 ALA A O 1
ATOM 727 N N . HIS A 1 87 ? 2.224 3.548 -4.801 1.00 89.88 87 HIS A N 1
ATOM 728 C CA . HIS A 1 87 ? 3.582 3.737 -4.297 1.00 89.88 87 HIS A CA 1
ATOM 729 C C . HIS A 1 87 ? 4.532 2.631 -4.779 1.00 89.88 87 HIS A C 1
ATOM 731 O O . HIS A 1 87 ? 5.640 2.920 -5.229 1.00 89.88 87 HIS A O 1
ATOM 737 N N . THR A 1 88 ? 4.083 1.371 -4.754 1.00 91.25 88 THR A N 1
ATOM 738 C CA . THR A 1 88 ? 4.844 0.228 -5.277 1.00 91.25 88 THR A CA 1
ATOM 739 C C . THR A 1 88 ? 5.115 0.376 -6.770 1.00 91.25 88 THR A C 1
ATOM 741 O O . THR A 1 88 ? 6.250 0.176 -7.204 1.00 91.25 88 THR A O 1
ATOM 744 N N . LEU A 1 89 ? 4.110 0.764 -7.560 1.00 93.38 89 LEU A N 1
ATOM 745 C CA . LEU A 1 89 ? 4.281 0.983 -8.994 1.00 93.38 89 LEU A CA 1
ATOM 746 C C . LEU A 1 89 ? 5.285 2.109 -9.271 1.00 93.38 89 LEU A C 1
ATOM 748 O O . LEU A 1 89 ? 6.218 1.904 -10.044 1.00 93.38 89 LEU A O 1
ATOM 752 N N . ALA A 1 90 ? 5.147 3.255 -8.600 1.00 93.25 90 ALA A N 1
ATOM 753 C CA . ALA A 1 90 ? 6.059 4.387 -8.757 1.00 93.25 90 ALA A CA 1
ATOM 754 C C . ALA A 1 90 ? 7.506 4.014 -8.394 1.00 93.25 90 ALA A C 1
ATOM 756 O O . ALA A 1 90 ? 8.443 4.339 -9.125 1.00 93.25 90 ALA A O 1
ATOM 757 N N . TYR A 1 91 ? 7.696 3.270 -7.300 1.00 93.38 91 TYR A N 1
ATOM 758 C CA . TYR A 1 91 ? 9.005 2.751 -6.908 1.00 93.38 91 TYR A CA 1
ATOM 759 C C . TYR A 1 91 ? 9.607 1.836 -7.986 1.00 93.38 91 TYR A C 1
ATOM 761 O O . TYR A 1 91 ? 10.764 2.000 -8.376 1.00 93.38 91 TYR A O 1
ATOM 769 N N . ARG A 1 92 ? 8.823 0.893 -8.520 1.00 94.62 92 ARG A N 1
ATOM 770 C CA . ARG A 1 92 ? 9.286 -0.035 -9.565 1.00 94.62 92 ARG A CA 1
ATOM 771 C C . ARG A 1 92 ? 9.582 0.672 -10.888 1.00 94.62 92 ARG A C 1
ATOM 773 O O . ARG A 1 92 ? 10.569 0.340 -11.539 1.00 94.62 92 ARG A O 1
ATOM 780 N N . GLN A 1 93 ? 8.783 1.670 -11.258 1.00 94.88 93 GLN A N 1
ATOM 781 C CA . GLN A 1 93 ? 9.040 2.534 -12.411 1.00 94.88 93 GLN A CA 1
ATOM 782 C C . GLN A 1 93 ? 10.357 3.301 -12.253 1.00 94.88 93 GLN A C 1
ATOM 784 O O . GLN A 1 93 ? 11.146 3.357 -13.195 1.00 94.88 93 GLN A O 1
ATOM 789 N N . ALA A 1 94 ? 10.646 3.822 -11.056 1.00 94.81 94 ALA A N 1
ATOM 790 C CA . ALA A 1 94 ? 11.920 4.477 -10.772 1.00 94.81 94 ALA A CA 1
ATOM 791 C C . ALA A 1 94 ? 13.110 3.509 -10.903 1.00 94.81 94 ALA A C 1
ATOM 793 O O . ALA A 1 94 ? 14.134 3.873 -11.482 1.00 94.81 94 ALA A O 1
ATOM 794 N N . LEU A 1 95 ? 12.973 2.261 -10.436 1.00 94.69 95 LEU A N 1
ATOM 795 C CA . LEU A 1 95 ? 13.998 1.227 -10.628 1.00 94.69 95 LEU A CA 1
ATOM 796 C C . LEU A 1 95 ? 14.225 0.901 -12.109 1.00 94.69 95 LEU A C 1
ATOM 798 O O . LEU A 1 95 ? 15.372 0.830 -12.544 1.00 94.69 95 LEU A O 1
ATOM 802 N N . ALA A 1 96 ? 13.152 0.727 -12.884 1.00 93.88 96 ALA A N 1
ATOM 803 C CA . ALA A 1 96 ? 13.237 0.445 -14.314 1.00 93.88 96 ALA A CA 1
ATOM 804 C C . ALA A 1 96 ? 13.871 1.615 -15.090 1.00 93.88 96 ALA A C 1
ATOM 806 O O . ALA A 1 96 ? 14.747 1.397 -15.927 1.00 93.88 96 ALA A O 1
ATOM 807 N N . ALA A 1 97 ? 13.493 2.856 -14.774 1.00 93.25 97 ALA A N 1
ATOM 808 C CA . ALA A 1 97 ? 14.091 4.051 -15.365 1.00 93.25 97 ALA A CA 1
ATOM 809 C C . ALA A 1 97 ? 15.584 4.171 -15.017 1.00 93.25 97 ALA A C 1
ATOM 811 O O . ALA A 1 97 ? 16.409 4.409 -15.899 1.00 93.25 97 ALA A O 1
ATOM 812 N N . GLY A 1 98 ? 15.948 3.938 -13.751 1.00 92.44 98 GLY A N 1
ATOM 813 C CA . GLY A 1 98 ? 17.343 3.918 -13.312 1.00 92.44 98 GLY A CA 1
ATOM 814 C C . GLY A 1 98 ? 18.154 2.810 -13.987 1.00 92.44 98 GLY A C 1
ATOM 815 O O . GLY A 1 98 ? 19.297 3.031 -14.377 1.00 92.44 98 GLY A O 1
ATOM 816 N N . PHE A 1 99 ? 17.558 1.635 -14.194 1.00 92.56 99 PHE A N 1
ATOM 817 C CA . PHE A 1 99 ? 18.183 0.553 -14.950 1.00 92.56 99 PHE A CA 1
ATOM 818 C C . PHE A 1 99 ? 18.450 0.945 -16.411 1.00 92.56 99 PHE A C 1
ATOM 820 O O . PHE A 1 99 ? 19.547 0.690 -16.909 1.00 92.56 99 PHE A O 1
ATOM 827 N N . LEU A 1 100 ? 17.488 1.587 -17.085 1.00 90.75 100 LEU A N 1
ATOM 828 C CA . LEU A 1 100 ? 17.668 2.066 -18.457 1.00 90.75 100 LEU A CA 1
ATOM 829 C C . LEU A 1 100 ? 18.793 3.109 -18.542 1.00 90.75 100 LEU A C 1
ATOM 831 O O . LEU A 1 100 ? 19.654 2.993 -19.410 1.00 90.75 100 LEU A O 1
ATOM 835 N N . ASP A 1 101 ? 18.833 4.075 -17.620 1.00 89.31 101 ASP A N 1
ATOM 836 C CA . ASP A 1 101 ? 19.903 5.082 -17.557 1.00 89.31 101 ASP A CA 1
ATOM 837 C C . ASP A 1 101 ? 21.282 4.432 -17.354 1.00 89.31 101 ASP A C 1
ATOM 839 O O . ASP A 1 101 ? 22.230 4.727 -18.083 1.00 89.31 101 ASP A O 1
ATOM 843 N N . LEU A 1 102 ? 21.393 3.472 -16.427 1.00 89.19 102 LEU A N 1
ATOM 844 C CA . LEU A 1 102 ? 22.628 2.710 -16.216 1.00 89.19 102 LEU A CA 1
ATOM 845 C C . LEU A 1 102 ? 23.048 1.933 -17.469 1.00 89.19 102 LEU A C 1
ATOM 847 O O . LEU A 1 102 ? 24.231 1.923 -17.818 1.00 89.19 102 LEU A O 1
ATOM 851 N N . PHE A 1 103 ? 22.094 1.309 -18.163 1.00 88.12 103 PHE A N 1
ATOM 852 C CA . PHE A 1 103 ? 22.360 0.591 -19.405 1.00 88.12 103 PHE A CA 1
ATOM 853 C C . PHE A 1 103 ? 22.882 1.532 -20.497 1.00 88.12 103 PHE A C 1
ATOM 855 O O . PHE A 1 103 ? 23.935 1.260 -21.073 1.00 88.12 103 PHE A O 1
ATOM 862 N N . VAL A 1 104 ? 22.213 2.663 -20.742 1.00 86.50 104 VAL A N 1
ATOM 863 C CA . VAL A 1 104 ? 22.630 3.648 -21.755 1.00 86.50 104 VAL A CA 1
ATOM 864 C C . VAL A 1 104 ? 24.029 4.177 -21.450 1.00 86.50 104 VAL A C 1
ATOM 866 O O . VAL A 1 104 ? 24.885 4.204 -22.332 1.00 86.50 104 VAL A O 1
ATOM 869 N N . ARG A 1 105 ? 24.308 4.515 -20.187 1.00 86.31 105 ARG A N 1
ATOM 870 C CA . ARG A 1 105 ? 25.641 4.968 -19.760 1.00 86.31 105 ARG A CA 1
ATOM 871 C C . ARG A 1 105 ? 26.724 3.912 -19.964 1.00 86.31 105 ARG A C 1
ATOM 873 O O . ARG A 1 105 ? 27.852 4.268 -20.297 1.00 86.31 105 ARG A O 1
ATOM 880 N N . SER A 1 106 ? 26.400 2.629 -19.790 1.00 86.56 106 SER A N 1
ATOM 881 C CA . SER A 1 106 ? 27.359 1.529 -19.976 1.00 86.56 106 SER A CA 1
ATOM 882 C C . SER A 1 106 ? 27.834 1.372 -21.426 1.00 86.56 106 SER A C 1
ATOM 884 O O . SER A 1 106 ? 28.924 0.854 -21.658 1.00 86.56 106 SER A O 1
ATOM 886 N N . LEU A 1 107 ? 27.057 1.866 -22.396 1.00 82.69 107 LEU A N 1
ATOM 887 C CA . LEU A 1 107 ? 27.414 1.856 -23.817 1.00 82.69 107 LEU A CA 1
ATOM 888 C C . LEU A 1 107 ? 28.385 2.988 -24.201 1.00 82.69 107 LEU A C 1
ATOM 890 O O . LEU A 1 107 ? 28.906 3.002 -25.315 1.00 82.69 107 LEU A O 1
ATOM 894 N N . GLY A 1 108 ? 28.667 3.911 -23.275 1.00 80.00 108 GLY A N 1
ATOM 895 C CA . GLY A 1 108 ? 29.592 5.023 -23.471 1.00 80.00 108 GLY A CA 1
ATOM 896 C C . GLY A 1 108 ? 29.042 6.153 -24.350 1.00 80.00 108 GLY A C 1
ATOM 897 O O . GLY A 1 108 ? 27.952 6.085 -24.912 1.00 80.00 108 GLY A O 1
ATOM 898 N N . SER A 1 109 ? 29.832 7.221 -24.492 1.00 70.31 109 SER A N 1
ATOM 899 C CA . SER A 1 109 ? 29.430 8.489 -25.132 1.00 70.31 109 SER A CA 1
ATOM 900 C C . SER A 1 109 ? 29.178 8.422 -26.648 1.00 70.31 109 SER A C 1
ATOM 902 O O . SER A 1 109 ? 28.900 9.449 -27.256 1.00 70.31 109 SER A O 1
ATOM 904 N N . GLN A 1 110 ? 29.324 7.247 -27.267 1.00 63.00 110 GLN A N 1
ATOM 905 C CA . GLN A 1 110 ? 29.091 7.012 -28.700 1.00 63.00 110 GLN A CA 1
ATOM 906 C C . GLN A 1 110 ? 27.711 6.394 -28.978 1.00 63.00 110 GLN A C 1
ATOM 908 O O . GLN A 1 110 ? 27.371 6.138 -30.133 1.00 63.00 110 GLN A O 1
ATOM 913 N N . ALA A 1 111 ? 26.920 6.123 -27.936 1.00 67.75 111 ALA A N 1
ATOM 914 C CA . ALA A 1 111 ? 25.567 5.621 -28.095 1.00 67.75 111 ALA A CA 1
ATOM 915 C C . ALA A 1 111 ? 24.670 6.705 -28.711 1.00 67.75 111 ALA A C 1
ATOM 917 O O . ALA A 1 111 ? 24.468 7.774 -28.139 1.00 67.75 111 ALA A O 1
ATOM 918 N N . ASP A 1 112 ? 24.127 6.411 -29.889 1.00 71.88 112 ASP A N 1
ATOM 919 C CA . ASP A 1 112 ? 23.138 7.254 -30.550 1.00 71.88 112 ASP A CA 1
ATOM 920 C C . ASP A 1 112 ? 21.824 7.209 -29.762 1.00 71.88 112 ASP A C 1
ATOM 922 O O . ASP A 1 112 ? 21.064 6.243 -29.851 1.00 71.88 112 ASP A O 1
ATOM 926 N N . THR A 1 113 ? 21.572 8.248 -28.964 1.00 68.88 113 THR A N 1
ATOM 927 C CA . THR A 1 113 ? 20.409 8.342 -28.071 1.00 68.88 113 THR A CA 1
ATOM 928 C C . THR A 1 113 ? 19.078 8.310 -28.822 1.00 68.88 113 THR A C 1
ATOM 930 O O . THR A 1 113 ? 18.066 7.948 -28.229 1.00 68.88 113 THR A O 1
ATOM 933 N N . THR A 1 114 ? 19.067 8.601 -30.129 1.00 69.88 114 THR A N 1
ATOM 934 C CA . THR A 1 114 ? 17.858 8.516 -30.966 1.00 69.88 114 THR A CA 1
ATOM 935 C C . THR A 1 114 ? 17.394 7.078 -31.214 1.00 69.88 114 THR A C 1
ATOM 937 O O . THR A 1 114 ? 16.248 6.859 -31.597 1.00 69.88 114 THR A O 1
ATOM 940 N N . LYS A 1 115 ? 18.256 6.087 -30.949 1.00 73.88 115 LYS A N 1
ATOM 941 C CA . LYS A 1 115 ? 17.961 4.650 -31.077 1.00 73.88 115 LYS A CA 1
ATOM 942 C C . LYS A 1 115 ? 17.513 4.008 -29.765 1.00 73.88 115 LYS A C 1
ATOM 944 O O . LYS A 1 115 ? 17.519 2.783 -29.650 1.00 73.88 115 LYS A O 1
ATOM 949 N N . PHE A 1 116 ? 17.157 4.817 -28.769 1.00 81.25 116 PHE A N 1
ATOM 950 C CA . PHE A 1 116 ? 16.686 4.328 -27.480 1.00 81.25 116 PHE A CA 1
ATOM 951 C C . PHE A 1 116 ? 15.219 4.696 -27.254 1.00 81.25 116 PHE A C 1
ATOM 953 O O . PHE A 1 116 ? 14.806 5.806 -27.593 1.00 81.25 116 PHE A O 1
ATOM 960 N N . PRO A 1 117 ? 14.439 3.777 -26.661 1.00 86.06 117 PRO A N 1
ATOM 961 C CA . PRO A 1 117 ? 13.079 4.051 -26.240 1.00 86.06 117 PRO A CA 1
ATOM 962 C C . PRO A 1 117 ? 13.062 5.155 -25.190 1.00 86.06 117 PRO A C 1
ATOM 964 O O . PRO A 1 117 ? 13.993 5.289 -24.386 1.00 86.06 117 PRO A O 1
ATOM 967 N N . SER A 1 118 ? 11.962 5.905 -25.143 1.00 87.88 118 SER A N 1
ATOM 968 C CA . SER A 1 118 ? 11.681 6.716 -23.966 1.00 87.88 118 SER A CA 1
ATOM 969 C C . SER A 1 118 ? 11.487 5.813 -22.740 1.00 87.88 118 SER A C 1
ATOM 971 O O . SER A 1 118 ? 11.246 4.609 -22.849 1.00 87.88 118 SER A O 1
ATOM 973 N N . VAL A 1 119 ? 11.544 6.398 -21.542 1.00 89.19 119 VAL A N 1
ATOM 974 C CA . VAL A 1 119 ? 11.241 5.662 -20.303 1.00 89.19 119 VAL A CA 1
ATOM 975 C C . VAL A 1 119 ? 9.832 5.055 -20.351 1.00 89.19 119 VAL A C 1
ATOM 977 O O . VAL A 1 119 ? 9.633 3.940 -19.876 1.00 89.19 119 VAL A O 1
ATOM 980 N N . GLN A 1 120 ? 8.875 5.750 -20.977 1.00 89.81 120 GLN A N 1
ATOM 981 C CA . GLN A 1 120 ? 7.508 5.258 -21.128 1.00 89.81 120 GLN A CA 1
ATOM 982 C C . GLN A 1 120 ? 7.448 4.039 -22.056 1.00 89.81 120 GLN A C 1
ATOM 984 O O . GLN A 1 120 ? 6.888 3.018 -21.671 1.00 89.81 120 GLN A O 1
ATOM 989 N N . ASP A 1 121 ? 8.095 4.109 -23.223 1.00 90.12 121 ASP A N 1
ATOM 990 C CA . ASP A 1 121 ? 8.178 2.974 -24.153 1.00 90.12 121 ASP A CA 1
ATOM 991 C C . ASP A 1 121 ? 8.847 1.762 -23.489 1.00 90.12 121 ASP A C 1
ATOM 993 O O . ASP A 1 121 ? 8.447 0.618 -23.699 1.00 90.12 121 ASP A O 1
ATOM 997 N N . PHE A 1 122 ? 9.861 2.007 -22.654 1.00 90.81 122 PHE A N 1
ATOM 998 C CA . PHE A 1 122 ? 10.558 0.957 -21.923 1.00 90.81 122 PHE A CA 1
ATOM 999 C C . PHE A 1 122 ? 9.659 0.257 -20.895 1.00 90.81 122 PHE A C 1
ATOM 1001 O O . PHE A 1 122 ? 9.771 -0.957 -20.724 1.00 90.81 122 PHE A O 1
ATOM 1008 N N . PHE A 1 123 ? 8.740 0.972 -20.239 1.00 92.44 123 PHE A N 1
ATOM 1009 C CA . PHE A 1 123 ? 7.758 0.356 -19.336 1.00 92.44 123 PHE A CA 1
ATOM 1010 C C . PHE A 1 123 ? 6.806 -0.594 -20.062 1.00 92.44 123 PHE A C 1
ATOM 1012 O O . PHE A 1 123 ? 6.382 -1.593 -19.481 1.00 92.44 123 PHE A O 1
ATOM 1019 N N . ASP A 1 124 ? 6.526 -0.329 -21.336 1.00 90.44 124 ASP A N 1
ATOM 1020 C CA . ASP A 1 124 ? 5.657 -1.164 -22.162 1.00 90.44 124 ASP A CA 1
ATOM 1021 C C . ASP A 1 124 ? 6.358 -2.411 -22.723 1.00 90.44 124 ASP A C 1
ATOM 1023 O O . ASP A 1 124 ? 5.708 -3.291 -23.297 1.00 90.44 124 ASP A O 1
ATOM 1027 N N . PHE A 1 125 ? 7.673 -2.560 -22.517 1.00 90.94 125 PHE A N 1
ATOM 1028 C CA . PHE A 1 125 ? 8.377 -3.777 -22.910 1.00 90.94 125 PHE A CA 1
ATOM 1029 C C . PHE A 1 125 ? 7.816 -4.965 -22.116 1.00 90.94 125 PHE A C 1
ATOM 1031 O O . PHE A 1 125 ? 7.799 -4.903 -20.887 1.00 90.94 125 PHE A O 1
ATOM 1038 N N . PRO A 1 126 ? 7.435 -6.092 -22.752 1.00 90.25 126 PRO A N 1
ATOM 1039 C CA . PRO A 1 126 ? 6.727 -7.177 -22.066 1.00 90.25 126 PRO A CA 1
ATOM 1040 C C . PRO A 1 126 ? 7.423 -7.691 -20.801 1.00 90.25 126 PRO A C 1
ATOM 1042 O O . PRO A 1 126 ? 6.769 -7.966 -19.802 1.00 90.25 126 PRO A O 1
ATOM 1045 N N . VAL A 1 127 ? 8.756 -7.783 -20.827 1.00 91.06 127 VAL A N 1
ATOM 1046 C CA . VAL A 1 127 ? 9.551 -8.250 -19.679 1.00 91.06 127 VAL A CA 1
ATOM 1047 C C . VAL A 1 127 ? 9.583 -7.210 -18.554 1.00 91.06 127 VAL A C 1
ATOM 1049 O O . VAL A 1 127 ? 9.537 -7.573 -17.385 1.00 91.06 127 VAL A O 1
ATOM 1052 N N . VAL A 1 128 ? 9.626 -5.919 -18.891 1.00 91.94 128 VAL A N 1
ATOM 1053 C CA . VAL A 1 128 ? 9.602 -4.825 -17.907 1.00 91.94 128 VAL A CA 1
ATOM 1054 C C . VAL A 1 128 ? 8.209 -4.709 -17.302 1.00 91.94 128 VAL A C 1
ATOM 1056 O O . VAL A 1 128 ? 8.074 -4.701 -16.082 1.00 91.94 128 VAL A O 1
ATOM 1059 N N . LYS A 1 129 ? 7.172 -4.725 -18.141 1.00 92.62 129 LYS A N 1
ATOM 1060 C CA . LYS A 1 129 ? 5.771 -4.701 -17.726 1.00 92.62 129 LYS A CA 1
ATOM 1061 C C . LYS A 1 129 ? 5.433 -5.832 -16.757 1.00 92.62 129 LYS A C 1
ATOM 1063 O O . LYS A 1 129 ? 4.832 -5.580 -15.723 1.00 92.62 129 LYS A O 1
ATOM 1068 N N . GLN A 1 130 ? 5.910 -7.051 -17.020 1.00 92.06 130 GLN A N 1
ATOM 1069 C CA . GLN A 1 130 ? 5.756 -8.176 -16.089 1.00 92.06 130 GLN A CA 1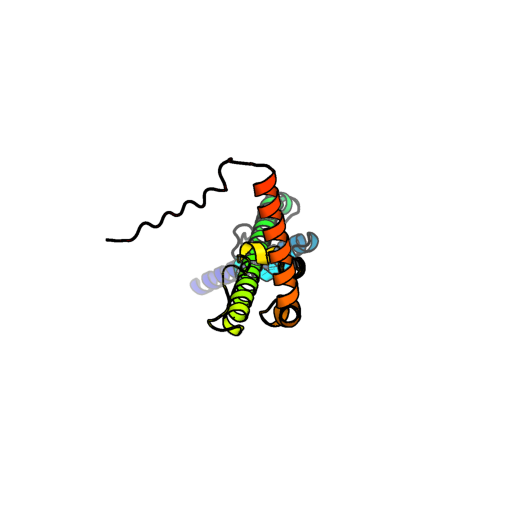
ATOM 1070 C C . GLN A 1 130 ? 6.355 -7.892 -14.704 1.00 92.06 130 GLN A C 1
ATOM 1072 O O . GLN A 1 130 ? 5.748 -8.254 -13.703 1.00 92.06 130 GLN A O 1
ATOM 1077 N N . ILE A 1 131 ? 7.510 -7.221 -14.627 1.00 91.69 131 ILE A N 1
ATOM 1078 C CA . ILE A 1 131 ? 8.125 -6.838 -13.345 1.00 91.69 131 ILE A CA 1
ATOM 1079 C C . ILE A 1 131 ? 7.321 -5.729 -12.654 1.00 91.69 131 ILE A C 1
ATOM 1081 O O . ILE A 1 131 ? 7.161 -5.761 -11.431 1.00 91.69 131 ILE A O 1
ATOM 1085 N N . LEU A 1 132 ? 6.814 -4.751 -13.412 1.00 92.44 132 LEU A N 1
ATOM 1086 C CA . LEU A 1 132 ? 5.980 -3.673 -12.871 1.00 92.44 132 LEU A CA 1
ATOM 1087 C C . LEU A 1 132 ? 4.670 -4.224 -12.285 1.00 92.44 132 LEU A C 1
ATOM 1089 O O . LEU A 1 132 ? 4.309 -3.851 -11.167 1.00 92.44 132 LEU A O 1
ATOM 1093 N N . ASP A 1 133 ? 4.042 -5.168 -12.989 1.00 90.94 133 ASP A N 1
ATOM 1094 C CA . ASP A 1 133 ? 2.737 -5.759 -12.666 1.00 90.94 133 ASP A CA 1
ATOM 1095 C C . ASP A 1 133 ? 2.806 -6.936 -11.672 1.00 90.94 133 ASP A C 1
ATOM 1097 O O . ASP A 1 133 ? 1.769 -7.481 -11.287 1.00 90.94 133 ASP A O 1
ATOM 1101 N N . CYS A 1 134 ? 4.002 -7.348 -11.232 1.00 89.75 134 CYS A N 1
ATOM 1102 C CA . CYS A 1 134 ? 4.153 -8.411 -10.235 1.00 89.75 134 CYS A CA 1
ATOM 1103 C C . CYS A 1 134 ? 3.315 -8.130 -8.967 1.00 89.75 134 CYS A C 1
ATOM 1105 O O . CYS A 1 134 ? 3.145 -6.969 -8.583 1.00 89.75 134 CYS A O 1
ATOM 1107 N N . PRO A 1 135 ? 2.861 -9.160 -8.230 1.00 85.69 135 PRO A N 1
ATOM 1108 C CA . PRO A 1 135 ? 2.213 -8.963 -6.934 1.00 85.69 135 PRO A CA 1
ATOM 1109 C C . PRO A 1 135 ? 3.050 -8.075 -6.001 1.00 85.69 135 PRO A C 1
ATOM 1111 O O . PRO A 1 135 ? 4.283 -8.108 -6.049 1.00 85.69 135 PRO A O 1
ATOM 1114 N N . ASN A 1 136 ? 2.399 -7.271 -5.155 1.00 80.06 136 ASN A N 1
ATOM 1115 C CA . ASN A 1 136 ? 3.088 -6.353 -4.234 1.00 80.06 136 ASN A CA 1
ATOM 1116 C C . ASN A 1 136 ? 4.029 -7.085 -3.263 1.00 80.06 136 ASN A C 1
ATOM 1118 O O . ASN A 1 136 ? 5.060 -6.533 -2.889 1.00 80.06 136 ASN A O 1
ATOM 1122 N N . ASP A 1 137 ? 3.707 -8.335 -2.930 1.00 77.38 137 ASP A N 1
ATOM 1123 C CA . ASP A 1 137 ? 4.475 -9.174 -2.005 1.00 77.38 137 ASP A CA 1
ATOM 1124 C C . ASP A 1 137 ? 5.775 -9.707 -2.630 1.00 77.38 137 ASP A C 1
ATOM 1126 O O . ASP A 1 137 ? 6.626 -10.264 -1.937 1.00 77.38 137 ASP A O 1
ATOM 1130 N N . TYR A 1 138 ? 5.950 -9.538 -3.946 1.00 83.50 138 TYR A N 1
ATOM 1131 C CA . TYR A 1 138 ? 7.180 -9.904 -4.632 1.00 83.50 138 TYR A CA 1
ATOM 1132 C C . TYR A 1 138 ? 8.221 -8.779 -4.495 1.00 83.50 138 TYR A C 1
ATOM 1134 O O . TYR A 1 138 ? 7.997 -7.670 -5.008 1.00 83.50 138 TYR A O 1
ATOM 1142 N N . PRO A 1 139 ? 9.374 -9.036 -3.847 1.00 83.75 139 PRO A N 1
ATOM 1143 C CA . PRO A 1 139 ? 10.412 -8.031 -3.687 1.00 83.75 139 PRO A CA 1
ATOM 1144 C C . PRO A 1 139 ? 11.052 -7.725 -5.045 1.00 83.75 139 PRO A C 1
ATOM 1146 O O . PRO A 1 139 ? 11.738 -8.557 -5.640 1.00 83.75 139 PRO A O 1
ATOM 1149 N N . VAL A 1 140 ? 10.843 -6.503 -5.531 1.00 88.81 140 VAL A N 1
ATOM 1150 C CA . VAL A 1 140 ? 11.493 -5.989 -6.742 1.00 88.81 140 VAL A CA 1
ATOM 1151 C C . VAL A 1 140 ? 12.619 -5.058 -6.327 1.00 88.81 140 VAL A C 1
ATOM 1153 O O . VAL A 1 140 ? 12.418 -4.136 -5.542 1.00 88.81 140 VAL A O 1
ATOM 1156 N N . SER A 1 141 ? 13.809 -5.294 -6.867 1.00 89.12 141 SER A N 1
ATOM 1157 C CA . SER A 1 141 ? 14.979 -4.439 -6.676 1.00 89.12 141 SER A CA 1
ATOM 1158 C C . SER A 1 141 ? 15.662 -4.189 -8.016 1.00 89.12 141 SER A C 1
ATOM 1160 O O . SER A 1 141 ? 15.306 -4.794 -9.028 1.00 89.12 141 SER A O 1
ATOM 1162 N N . ILE A 1 142 ? 16.696 -3.346 -8.032 1.00 82.81 142 ILE A N 1
ATOM 1163 C CA . ILE A 1 142 ? 17.502 -3.130 -9.240 1.00 82.81 142 ILE A CA 1
ATOM 1164 C C . ILE A 1 142 ? 18.095 -4.443 -9.789 1.00 82.81 142 ILE A C 1
ATOM 1166 O O . ILE A 1 142 ? 18.229 -4.608 -10.998 1.00 82.81 142 ILE A O 1
ATOM 1170 N N . TYR A 1 143 ? 18.375 -5.423 -8.922 1.00 86.38 143 TYR A N 1
ATOM 1171 C CA . TYR A 1 143 ? 18.904 -6.729 -9.323 1.00 86.38 143 TYR A CA 1
ATOM 1172 C C . TYR A 1 143 ? 17.885 -7.591 -10.067 1.00 86.38 143 TYR A C 1
ATOM 1174 O O . TYR A 1 143 ? 18.289 -8.434 -10.861 1.00 86.38 143 TYR A O 1
ATOM 1182 N N . THR A 1 144 ? 16.584 -7.357 -9.878 1.00 87.56 144 THR A N 1
ATOM 1183 C CA . THR A 1 144 ? 15.523 -8.033 -10.642 1.00 87.56 144 THR A CA 1
ATOM 1184 C C . THR A 1 144 ? 15.643 -7.730 -12.141 1.00 87.56 144 THR A C 1
ATOM 1186 O O . THR A 1 144 ? 15.262 -8.543 -12.975 1.00 87.56 144 THR A O 1
ATOM 1189 N N . PHE A 1 145 ? 16.252 -6.595 -12.499 1.00 85.81 145 PHE A N 1
ATOM 1190 C CA . PHE A 1 145 ? 16.507 -6.209 -13.886 1.00 85.81 145 PHE A CA 1
ATOM 1191 C C . PHE A 1 145 ? 17.820 -6.783 -14.449 1.00 85.81 145 PHE A C 1
ATOM 1193 O O . PHE A 1 145 ? 18.078 -6.668 -15.646 1.00 85.81 145 PHE A O 1
ATOM 1200 N N . ARG A 1 146 ? 18.648 -7.454 -13.633 1.00 83.81 146 ARG A N 1
ATOM 1201 C CA . ARG A 1 146 ? 19.924 -8.042 -14.078 1.00 83.81 146 ARG A CA 1
ATOM 1202 C C . ARG A 1 146 ? 19.729 -9.047 -15.210 1.00 83.81 146 ARG A C 1
ATOM 1204 O O . ARG A 1 146 ? 20.507 -9.042 -16.160 1.00 83.81 146 ARG A O 1
ATOM 1211 N N . ASP A 1 147 ? 18.676 -9.854 -15.140 1.00 83.38 147 ASP A N 1
ATOM 1212 C CA . ASP A 1 147 ? 18.380 -10.881 -16.145 1.00 83.38 147 ASP A CA 1
ATOM 1213 C C . ASP A 1 147 ? 17.896 -10.285 -17.478 1.00 83.38 147 ASP A C 1
ATOM 1215 O O . ASP A 1 147 ? 17.959 -10.938 -18.523 1.00 83.38 147 ASP A O 1
ATOM 1219 N N . ILE A 1 148 ? 17.455 -9.022 -17.462 1.00 85.56 148 ILE A N 1
ATOM 1220 C CA . ILE A 1 148 ? 17.086 -8.270 -18.664 1.00 85.56 148 ILE A CA 1
ATOM 1221 C C . ILE A 1 148 ? 18.345 -7.788 -19.387 1.00 85.56 148 ILE A C 1
ATOM 1223 O O . ILE A 1 148 ? 18.368 -7.776 -20.617 1.00 85.56 148 ILE A O 1
ATOM 1227 N N . PHE A 1 149 ? 19.414 -7.450 -18.657 1.00 84.06 149 PHE A N 1
ATOM 1228 C CA . PHE A 1 149 ? 20.615 -6.814 -19.209 1.00 84.06 149 PHE A CA 1
ATOM 1229 C C . PHE A 1 149 ? 21.197 -7.532 -20.446 1.00 84.06 149 PHE A C 1
ATOM 1231 O O . PHE A 1 149 ? 21.384 -6.866 -21.464 1.00 84.06 149 PHE A O 1
ATOM 1238 N N . PRO A 1 150 ? 21.399 -8.869 -20.464 1.00 86.88 150 PRO A N 1
ATOM 1239 C CA . PRO A 1 150 ? 21.911 -9.563 -21.653 1.00 86.88 150 PRO A CA 1
ATOM 1240 C C . PRO A 1 150 ? 20.949 -9.540 -22.851 1.00 86.88 150 PRO A C 1
ATOM 1242 O O . PRO A 1 150 ? 21.374 -9.699 -23.993 1.00 86.88 150 PRO A O 1
ATOM 1245 N N . ARG A 1 151 ? 19.645 -9.368 -22.602 1.00 86.25 151 ARG A N 1
ATOM 1246 C CA . ARG A 1 151 ? 18.588 -9.349 -23.626 1.00 86.25 151 ARG A CA 1
ATOM 1247 C C . ARG A 1 151 ? 18.307 -7.939 -24.151 1.00 86.25 151 ARG A C 1
ATOM 1249 O O . ARG A 1 151 ? 17.721 -7.814 -25.227 1.00 86.25 151 ARG A O 1
ATOM 1256 N N . MET A 1 152 ? 18.759 -6.897 -23.446 1.00 85.31 152 MET A N 1
ATOM 1257 C CA . MET A 1 152 ? 18.526 -5.491 -23.795 1.00 85.31 152 MET A CA 1
ATOM 1258 C C . MET A 1 152 ? 18.873 -5.153 -25.251 1.00 85.31 152 MET A C 1
ATOM 1260 O O . MET A 1 152 ? 18.004 -4.601 -25.923 1.00 85.31 152 MET A O 1
ATOM 1264 N N . PRO A 1 153 ? 20.049 -5.520 -25.804 1.00 85.69 153 PRO A N 1
ATOM 1265 C CA . PRO A 1 153 ? 20.379 -5.162 -27.186 1.00 85.69 153 PRO A CA 1
ATOM 1266 C C . PRO A 1 153 ? 19.364 -5.698 -28.204 1.00 85.69 153 PRO A C 1
ATOM 1268 O O . PRO A 1 153 ? 18.957 -4.987 -29.118 1.00 85.69 153 PRO A O 1
ATOM 1271 N N . GLN A 1 154 ? 18.897 -6.937 -28.018 1.00 85.69 154 GLN A N 1
ATOM 1272 C CA . GLN A 1 154 ? 17.912 -7.558 -28.909 1.00 85.69 154 GLN A CA 1
ATOM 1273 C C . GLN A 1 154 ? 16.528 -6.914 -28.769 1.00 85.69 154 GLN A C 1
ATOM 1275 O O . GLN A 1 154 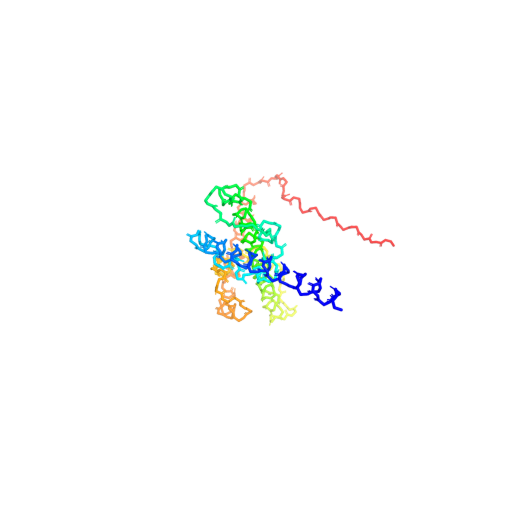? 15.810 -6.767 -29.756 1.00 85.69 154 GLN A O 1
ATOM 1280 N N . MET A 1 155 ? 16.141 -6.536 -27.549 1.00 85.44 155 MET A N 1
ATOM 1281 C CA . MET A 1 155 ? 14.867 -5.861 -27.286 1.00 85.44 155 MET A CA 1
ATOM 1282 C C . MET A 1 155 ? 14.839 -4.460 -27.903 1.00 85.44 155 MET A C 1
ATOM 1284 O O . MET A 1 155 ? 13.862 -4.107 -28.560 1.00 85.44 155 MET A O 1
ATOM 1288 N N . LEU A 1 156 ? 15.927 -3.702 -27.748 1.00 84.62 156 LEU A N 1
ATOM 1289 C CA . L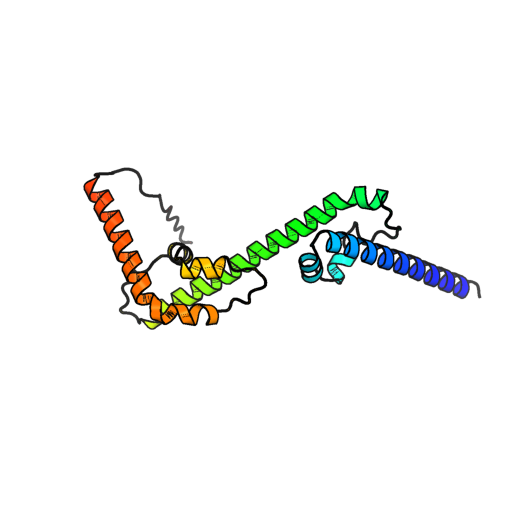EU A 1 156 ? 16.086 -2.375 -28.342 1.00 84.62 156 LEU A CA 1
ATOM 1290 C C . LEU A 1 156 ? 16.073 -2.433 -29.869 1.00 84.62 156 LEU A C 1
ATOM 1292 O O . LEU A 1 156 ? 15.371 -1.644 -30.491 1.00 84.62 156 LEU A O 1
ATOM 1296 N N . GLN A 1 157 ? 16.763 -3.409 -30.471 1.00 83.44 157 GLN A N 1
ATOM 1297 C CA . GLN A 1 157 ? 16.742 -3.591 -31.923 1.00 83.44 157 GLN A CA 1
ATOM 1298 C C . GLN A 1 157 ? 15.318 -3.833 -32.440 1.00 83.44 157 GLN A C 1
ATOM 1300 O O . GLN A 1 157 ? 14.876 -3.155 -33.360 1.00 83.44 157 GLN A O 1
ATOM 1305 N N . ARG A 1 158 ? 14.563 -4.737 -31.800 1.00 84.00 158 ARG A N 1
ATOM 1306 C CA . ARG A 1 158 ? 13.165 -5.010 -32.175 1.00 84.00 158 ARG A CA 1
ATOM 1307 C C . ARG A 1 158 ? 12.270 -3.782 -32.033 1.00 84.00 158 ARG A C 1
ATOM 1309 O O . ARG A 1 158 ? 11.381 -3.581 -32.854 1.00 84.00 158 ARG A O 1
ATOM 1316 N N . TRP A 1 159 ? 12.473 -2.979 -30.989 1.00 84.75 159 TRP A N 1
ATOM 1317 C CA . TRP A 1 159 ? 11.740 -1.726 -30.820 1.00 84.75 159 TRP A CA 1
ATOM 1318 C C . TRP A 1 159 ? 12.071 -0.735 -31.944 1.00 84.75 159 TRP A C 1
ATOM 1320 O O . TRP A 1 159 ? 11.150 -0.230 -32.583 1.00 84.75 159 TRP A O 1
ATOM 1330 N N . CYS A 1 160 ? 13.356 -0.537 -32.254 1.00 80.94 160 CYS A N 1
ATOM 1331 C CA . CYS A 1 160 ? 13.800 0.309 -33.362 1.00 80.94 160 CYS A CA 1
ATOM 1332 C C . CYS A 1 160 ? 13.185 -0.129 -34.696 1.00 80.94 160 CYS A C 1
ATOM 1334 O O . CYS A 1 160 ? 12.635 0.706 -35.411 1.00 80.94 160 CYS A O 1
ATOM 1336 N N . ASP A 1 161 ? 13.220 -1.426 -35.012 1.00 80.25 161 ASP A N 1
ATOM 1337 C CA . ASP A 1 161 ? 12.660 -1.966 -36.255 1.00 80.25 161 ASP A CA 1
ATOM 1338 C C . ASP A 1 161 ? 11.150 -1.676 -36.361 1.00 80.25 161 ASP A C 1
ATOM 1340 O O . ASP A 1 161 ? 10.661 -1.271 -37.417 1.00 80.25 161 ASP A O 1
ATOM 1344 N N . ASN A 1 162 ? 10.414 -1.794 -35.249 1.00 77.50 162 ASN A N 1
ATOM 1345 C CA . ASN A 1 162 ? 8.981 -1.498 -35.194 1.00 77.50 162 ASN A CA 1
ATOM 1346 C C . ASN A 1 162 ? 8.669 0.001 -35.338 1.00 77.50 162 ASN A C 1
ATOM 1348 O O . ASN A 1 162 ? 7.724 0.362 -36.039 1.00 77.50 162 ASN A O 1
ATOM 1352 N N . VAL A 1 163 ? 9.453 0.882 -34.708 1.00 73.62 163 VAL A N 1
ATOM 1353 C CA . VAL A 1 163 ? 9.281 2.343 -34.821 1.00 73.62 163 VAL A CA 1
ATOM 1354 C C . VAL A 1 163 ? 9.618 2.826 -36.231 1.00 73.62 163 VAL A C 1
ATOM 1356 O O . VAL A 1 163 ? 8.883 3.629 -36.806 1.00 73.62 163 VAL A O 1
ATOM 1359 N N . ILE A 1 164 ? 10.691 2.301 -36.828 1.00 62.38 164 ILE A N 1
ATOM 1360 C CA . ILE A 1 164 ? 11.080 2.608 -38.209 1.00 62.38 164 ILE A CA 1
ATOM 1361 C C . ILE A 1 164 ? 9.998 2.127 -39.184 1.00 62.38 164 ILE A C 1
ATOM 1363 O O . ILE A 1 164 ? 9.602 2.890 -40.065 1.00 62.38 164 ILE A O 1
ATOM 1367 N N . PHE A 1 165 ? 9.465 0.915 -39.001 1.00 59.88 165 PHE A N 1
ATOM 1368 C CA . PHE A 1 165 ? 8.369 0.391 -39.819 1.00 59.88 165 PHE A CA 1
ATOM 1369 C C . PHE A 1 165 ? 7.094 1.240 -39.696 1.00 59.88 165 PHE A C 1
ATOM 1371 O O . PHE A 1 165 ? 6.471 1.573 -40.704 1.00 59.88 165 PHE A O 1
ATOM 1378 N N . HIS A 1 166 ? 6.732 1.660 -38.479 1.00 60.34 166 HIS A N 1
ATOM 1379 C CA . HIS A 1 166 ? 5.586 2.542 -38.254 1.00 60.34 166 HIS A CA 1
ATOM 1380 C C . HIS A 1 166 ? 5.754 3.896 -38.963 1.00 60.34 166 HIS A C 1
ATOM 1382 O O . HIS A 1 166 ? 4.851 4.345 -39.670 1.00 60.34 166 HIS A O 1
ATOM 1388 N N . ASN A 1 167 ? 6.934 4.510 -38.857 1.00 59.25 167 ASN A N 1
ATOM 1389 C CA . ASN A 1 167 ? 7.235 5.775 -39.529 1.00 59.25 167 ASN A CA 1
ATOM 1390 C C . ASN A 1 167 ? 7.241 5.639 -41.063 1.00 59.25 167 ASN A C 1
ATOM 1392 O O . ASN A 1 167 ? 6.778 6.542 -41.761 1.00 59.25 167 ASN A O 1
ATOM 1396 N N . GLN A 1 168 ? 7.703 4.505 -41.602 1.00 59.34 168 GLN A N 1
ATOM 1397 C CA . GLN A 1 168 ? 7.641 4.219 -43.040 1.00 59.34 168 GLN A CA 1
ATOM 1398 C C . GLN A 1 168 ? 6.198 4.057 -43.538 1.00 59.34 168 GLN A C 1
ATOM 1400 O O . GLN A 1 168 ? 5.862 4.587 -44.597 1.00 59.34 168 GLN A O 1
ATOM 1405 N N . LEU A 1 169 ? 5.321 3.401 -42.772 1.00 58.34 169 LEU A N 1
ATOM 1406 C CA . LEU A 1 169 ? 3.900 3.297 -43.115 1.00 58.34 169 LEU A CA 1
ATOM 1407 C C . LEU A 1 169 ? 3.202 4.664 -43.119 1.00 58.34 169 LEU A C 1
ATOM 1409 O O . LEU A 1 169 ? 2.444 4.954 -44.041 1.00 58.34 169 LEU A O 1
ATOM 1413 N N . LEU A 1 170 ? 3.491 5.533 -42.146 1.00 56.09 170 LEU A N 1
ATOM 1414 C CA . LEU A 1 170 ? 2.931 6.891 -42.111 1.00 56.09 170 LEU A CA 1
ATOM 1415 C C . LEU A 1 170 ? 3.393 7.750 -43.300 1.00 56.09 170 LEU A C 1
ATOM 1417 O O . LEU A 1 170 ? 2.595 8.510 -43.852 1.00 56.09 170 LEU A O 1
ATOM 1421 N N . GLY A 1 171 ? 4.644 7.581 -43.743 1.00 56.53 171 GLY A N 1
ATOM 1422 C CA . GLY A 1 171 ? 5.174 8.234 -44.944 1.00 56.53 171 GLY A CA 1
ATOM 1423 C C . GLY A 1 171 ? 4.528 7.750 -46.249 1.00 56.53 171 GLY A C 1
ATOM 1424 O O . GLY A 1 171 ? 4.356 8.540 -47.173 1.00 56.53 171 GLY A O 1
ATOM 1425 N N . ILE A 1 172 ? 4.116 6.479 -46.316 1.00 56.56 172 ILE A N 1
ATOM 1426 C CA . ILE A 1 172 ? 3.428 5.896 -47.483 1.00 56.56 172 ILE A CA 1
ATOM 1427 C C . ILE A 1 172 ? 1.948 6.314 -47.537 1.00 56.56 172 ILE A C 1
ATOM 1429 O O . ILE A 1 172 ? 1.405 6.504 -48.623 1.00 56.56 172 ILE A O 1
ATOM 1433 N N . VAL A 1 173 ? 1.291 6.494 -46.385 1.00 57.97 173 VAL A N 1
ATOM 1434 C CA . VAL A 1 173 ? -0.143 6.847 -46.301 1.00 57.97 173 VAL A CA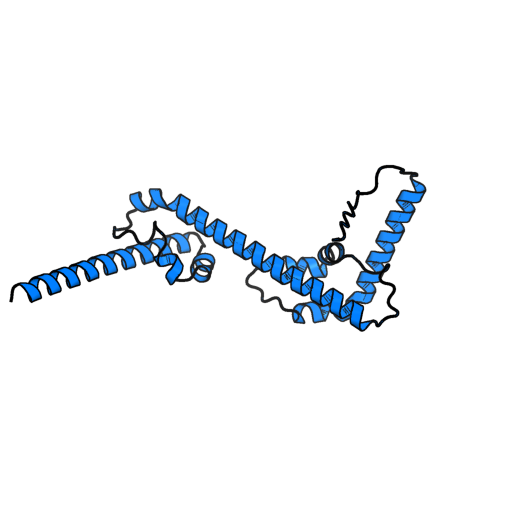 1
ATOM 1435 C C . VAL A 1 173 ? -0.391 8.364 -46.436 1.00 57.97 173 VAL A C 1
ATOM 1437 O O . VAL A 1 173 ? -1.537 8.800 -46.507 1.00 57.97 173 VAL A O 1
ATOM 1440 N N . GLY A 1 174 ? 0.661 9.190 -46.533 1.00 53.75 174 GLY A N 1
ATOM 1441 C CA . GLY A 1 174 ? 0.539 10.631 -46.801 1.00 53.75 174 GLY A CA 1
ATOM 1442 C C . GLY A 1 174 ? -0.205 11.411 -45.710 1.00 53.75 174 GLY A C 1
ATOM 1443 O O . GLY A 1 174 ? -0.840 12.426 -45.992 1.00 53.75 174 GLY A O 1
ATOM 1444 N N . TYR A 1 175 ? -0.179 10.931 -44.464 1.00 44.25 175 TYR A N 1
ATOM 1445 C CA . TYR A 1 175 ? -0.969 11.512 -43.382 1.00 44.25 175 TYR A CA 1
ATOM 1446 C C . TYR A 1 175 ? -0.310 12.794 -42.839 1.00 44.25 175 TYR A C 1
ATOM 1448 O O . TYR A 1 175 ? 0.641 12.736 -42.067 1.00 44.25 175 TYR A O 1
ATOM 1456 N N . THR A 1 176 ? -0.831 13.967 -43.216 1.00 49.81 176 THR A N 1
ATOM 1457 C CA . THR A 1 176 ? -0.440 15.292 -42.685 1.00 49.81 176 THR A CA 1
ATOM 1458 C C . THR A 1 176 ? -1.412 15.787 -41.601 1.00 49.81 176 THR A C 1
ATOM 1460 O O . THR A 1 176 ? -1.859 16.934 -41.628 1.00 49.81 176 THR A O 1
ATOM 1463 N N . GLY A 1 177 ? -1.812 14.912 -40.676 1.00 43.06 177 GLY A N 1
ATOM 1464 C CA . GLY A 1 177 ? -2.575 15.286 -39.476 1.00 43.06 177 GLY A CA 1
ATOM 1465 C C . GLY A 1 177 ? -1.641 15.637 -38.311 1.00 43.06 177 GLY A C 1
ATOM 1466 O O . GLY A 1 177 ? -0.497 15.180 -38.317 1.00 43.06 177 GLY A O 1
ATOM 1467 N N . PRO A 1 178 ? -2.079 16.434 -37.315 1.00 38.31 178 PRO A N 1
ATOM 1468 C CA . PRO A 1 178 ? -1.195 16.888 -36.256 1.00 38.31 178 PRO A CA 1
ATOM 1469 C C . PRO A 1 178 ? -0.701 15.692 -35.447 1.00 38.31 178 PRO A C 1
ATOM 1471 O O . PRO A 1 178 ? -1.459 15.023 -34.744 1.00 38.31 178 PRO A O 1
ATOM 1474 N N . ILE A 1 179 ? 0.601 15.451 -35.581 1.00 51.72 179 ILE A N 1
ATOM 1475 C CA . ILE A 1 179 ? 1.420 14.669 -34.664 1.00 51.72 179 ILE A CA 1
ATOM 1476 C C . ILE A 1 179 ? 1.099 15.176 -33.258 1.00 51.72 179 ILE A C 1
ATOM 1478 O O . ILE A 1 179 ? 1.002 16.391 -33.069 1.00 51.72 179 ILE A O 1
ATOM 1482 N N . PHE A 1 180 ? 0.913 14.256 -32.305 1.00 42.00 180 PHE A N 1
ATOM 1483 C CA . PHE A 1 180 ? 0.892 14.533 -30.868 1.00 42.00 180 PHE A CA 1
ATOM 1484 C C . PHE A 1 180 ? 1.734 15.776 -30.560 1.00 42.00 180 PHE A C 1
ATOM 1486 O O . PHE A 1 180 ? 2.958 15.753 -30.688 1.00 42.00 180 PHE A O 1
ATOM 1493 N N . SER A 1 181 ? 1.064 16.884 -30.236 1.00 35.66 181 SER A N 1
ATOM 1494 C CA . SER A 1 181 ? 1.737 18.114 -29.849 1.00 35.66 181 SER A CA 1
ATOM 1495 C C . SER A 1 181 ? 2.447 17.830 -28.529 1.00 35.66 181 SER A C 1
ATOM 1497 O O . SER A 1 181 ? 1.834 17.836 -27.463 1.00 35.66 181 SER A O 1
ATOM 1499 N N . LEU A 1 182 ? 3.743 17.523 -28.609 1.00 38.91 182 LEU A N 1
ATOM 1500 C CA . LEU A 1 182 ? 4.660 17.738 -27.504 1.00 38.91 182 LEU A CA 1
ATOM 1501 C C . LEU A 1 182 ? 4.676 19.258 -27.290 1.00 38.91 182 LEU A C 1
ATOM 1503 O O . LEU A 1 182 ? 5.361 19.987 -28.008 1.00 38.91 182 LEU A O 1
ATOM 1507 N N . ASP A 1 183 ? 3.852 19.741 -26.359 1.00 37.25 183 ASP A N 1
ATOM 1508 C CA . ASP A 1 183 ? 3.890 21.125 -25.885 1.00 37.25 183 ASP A CA 1
ATOM 1509 C C . ASP A 1 183 ? 5.238 21.330 -25.173 1.00 37.25 183 ASP A C 1
ATOM 1511 O O . ASP A 1 183 ? 5.389 21.119 -23.969 1.00 37.25 183 ASP A O 1
ATOM 1515 N N . LEU A 1 184 ? 6.266 21.683 -25.949 1.00 39.31 184 LEU A N 1
ATOM 1516 C CA . LEU A 1 184 ? 7.552 22.158 -25.456 1.00 39.31 184 LEU A CA 1
ATOM 1517 C C . LEU A 1 184 ? 7.368 23.575 -24.900 1.00 39.31 184 LEU A C 1
ATOM 1519 O O . LEU A 1 184 ? 7.821 24.562 -25.477 1.00 39.31 184 LEU A O 1
ATOM 1523 N N . ARG A 1 185 ? 6.744 23.687 -23.724 1.00 36.19 185 ARG A N 1
ATOM 1524 C CA . ARG A 1 185 ? 6.900 24.879 -22.883 1.00 36.19 185 ARG A CA 1
ATOM 1525 C C . ARG A 1 185 ? 8.260 24.825 -22.205 1.00 36.19 185 ARG A C 1
ATOM 1527 O O . ARG A 1 185 ? 8.395 24.364 -21.076 1.00 36.19 185 ARG A O 1
ATOM 1534 N N . HIS A 1 186 ? 9.280 25.335 -22.882 1.00 38.25 186 HIS A N 1
ATOM 1535 C CA . HIS A 1 186 ? 10.461 25.863 -22.207 1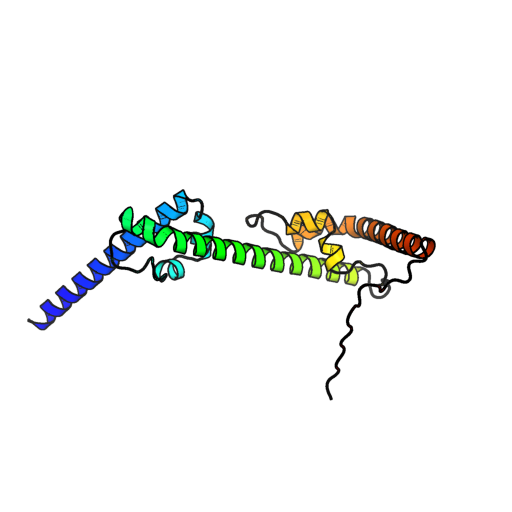.00 38.25 186 HIS A CA 1
ATOM 1536 C C . HIS A 1 186 ? 10.251 27.354 -21.960 1.00 38.25 186 HIS A C 1
ATOM 1538 O O . HIS A 1 186 ? 10.468 28.191 -22.832 1.00 38.25 186 HIS A O 1
ATOM 1544 N N . LYS A 1 187 ? 9.811 27.685 -20.743 1.00 38.41 187 LYS A N 1
ATOM 1545 C CA . LYS A 1 187 ? 9.942 29.032 -20.193 1.00 38.41 187 LYS A CA 1
ATOM 1546 C C . LYS A 1 187 ? 11.254 29.055 -19.408 1.00 38.41 187 LYS A C 1
ATOM 1548 O O . LYS A 1 187 ? 11.322 28.498 -18.316 1.00 38.41 187 LYS A O 1
ATOM 1553 N N . ALA A 1 188 ? 12.298 29.632 -19.995 1.00 33.22 188 ALA A N 1
ATOM 1554 C CA . ALA A 1 188 ? 13.530 29.942 -19.278 1.00 33.22 188 ALA A CA 1
ATOM 1555 C C . ALA A 1 188 ? 13.286 31.121 -18.309 1.00 33.22 188 ALA A C 1
ATOM 1557 O O . ALA A 1 188 ? 12.507 32.020 -18.648 1.00 33.22 188 ALA A O 1
ATOM 1558 N N . PRO A 1 189 ? 13.901 31.129 -17.113 1.00 50.16 189 PRO A N 1
ATOM 1559 C CA . PRO A 1 189 ? 13.834 32.256 -16.189 1.00 50.16 189 PRO A CA 1
ATOM 1560 C C . PRO A 1 189 ? 14.728 33.415 -16.664 1.00 50.16 189 PRO A C 1
ATOM 1562 O O . PRO A 1 189 ? 15.805 33.182 -17.214 1.00 50.16 189 PRO A O 1
ATOM 1565 N N . SER A 1 190 ? 14.259 34.649 -16.455 1.00 60.88 190 SER A N 1
ATOM 1566 C CA . SER A 1 190 ? 15.098 35.860 -16.434 1.00 60.88 190 SER A CA 1
ATOM 1567 C C . SER A 1 190 ? 15.756 36.032 -15.074 1.00 60.88 190 SER A C 1
ATOM 1569 O O . SER A 1 190 ? 15.124 35.614 -14.076 1.00 60.88 190 SER A O 1
#

Secondary structure (DSSP, 8-state):
-HHHHHHHHHHHHHHHHHHHHHHHHHHHHHHHHTTT-HHHHHHH-HHHHHHSTTTS-SS---HHHHHHHHHHHHHHHHHHHHHHHHHHHHHHHHHHHHHHHHHHHHT-TT--GGGS--HHHHHTSHHHHHHHTS-TTS---GGGGTTTGGGHHHHHHHHHHHHHHHHHHHHHHT--S-------------

Organism: Armillaria tabescens (NCBI:txid1929756)

pLDDT: mean 83.36, std 15.87, range [33.22, 97.81]

Sequence (190 aa):
MYENWVKEKAALRVQELKDTREKRRDAIIKKLEDLGYQHEISRIGVDIFEEHELVKRPAELTDRSWSNIRGELVQWMEETRASTRAHTLAYRQALAAGFLDLFVRSLGSQADTTKFPSVQDFFDFPVVKQILDCPNDYPVSIYTFRDIFPRMPQMLQRWCDNVIFHNQLLGIVGYTGPIFSLDLRHKAPS

Foldseek 3Di:
DVVVVVVVVVVVVVVLLVVLLVQQLVVVQVVVVVVVLVVLDVVCDDVNSSPPPLRSPSHHDDPVSCVVCVVVVVVVSVVSVVVLLVVLLVVLLVLQVVLLVVLQPVVPPPDPCVLADDSVVSCVQPLNVCLSPDPSPDDDHNVSCVVVSVVVVVSSVVVSVVVVVVVVVCVVVVDPDDDPPPPPPPDDDD